Protein AF-A0A7S1INP8-F1 (afdb_monomer)

Structure (mmCIF, N/CA/C/O backbone):
data_AF-A0A7S1INP8-F1
#
_entry.id   AF-A0A7S1INP8-F1
#
loop_
_atom_site.group_PDB
_atom_site.id
_atom_site.type_symbol
_atom_site.label_atom_id
_atom_site.label_alt_id
_atom_site.label_comp_id
_atom_site.label_asym_id
_atom_site.label_entity_id
_atom_site.label_seq_id
_atom_site.pdbx_PDB_ins_code
_atom_site.Cartn_x
_atom_site.Cartn_y
_atom_site.Cartn_z
_atom_site.occupancy
_atom_site.B_iso_or_equiv
_atom_site.auth_seq_id
_atom_site.auth_comp_id
_atom_site.auth_asym_id
_atom_site.auth_atom_id
_atom_site.pdbx_PDB_model_num
ATOM 1 N N . PHE A 1 1 ? 24.238 49.458 -1.541 1.00 51.22 1 PHE A N 1
ATOM 2 C CA . PHE A 1 1 ? 25.680 49.773 -1.387 1.00 51.22 1 PHE A CA 1
ATOM 3 C C . PHE A 1 1 ? 26.086 51.152 -1.935 1.00 51.22 1 PHE A C 1
ATOM 5 O O . PHE A 1 1 ? 26.601 51.960 -1.171 1.00 51.22 1 PHE A O 1
ATOM 12 N N . ARG A 1 2 ? 25.833 51.482 -3.216 1.00 52.84 2 ARG A N 1
ATOM 13 C CA . ARG A 1 2 ? 26.265 52.769 -3.820 1.00 52.84 2 ARG A CA 1
ATOM 14 C C . ARG A 1 2 ? 25.566 54.024 -3.263 1.00 52.84 2 ARG A C 1
ATOM 16 O O . ARG A 1 2 ? 26.208 55.064 -3.176 1.00 52.84 2 ARG A O 1
ATOM 23 N N . ALA A 1 3 ? 24.301 53.930 -2.847 1.00 62.16 3 ALA A N 1
ATOM 24 C CA . ALA A 1 3 ? 23.566 55.049 -2.237 1.00 62.16 3 ALA A CA 1
ATOM 25 C C . ALA A 1 3 ? 24.062 55.388 -0.813 1.00 62.16 3 ALA A C 1
ATOM 27 O O . ALA A 1 3 ? 24.289 56.549 -0.488 1.00 62.16 3 ALA A O 1
ATOM 28 N N . TRP A 1 4 ? 24.342 54.361 -0.003 1.00 57.69 4 TRP A N 1
ATOM 29 C CA . TRP A 1 4 ? 24.875 54.494 1.361 1.00 57.69 4 TRP A CA 1
ATOM 30 C C . TRP A 1 4 ? 26.253 55.171 1.394 1.00 57.69 4 TRP A C 1
ATOM 32 O O . TRP A 1 4 ? 26.517 56.047 2.213 1.00 57.69 4 TRP A O 1
ATOM 42 N N . HIS A 1 5 ? 27.119 54.829 0.435 1.00 60.47 5 HIS A N 1
ATOM 43 C CA . HIS A 1 5 ? 28.450 55.425 0.324 1.00 60.47 5 HIS A CA 1
ATOM 44 C C . HIS A 1 5 ? 28.424 56.937 0.036 1.00 60.47 5 HIS A C 1
ATOM 46 O O . HIS A 1 5 ? 29.320 57.645 0.496 1.00 60.47 5 HIS A O 1
ATOM 52 N N . ARG A 1 6 ? 27.408 57.435 -0.689 1.00 63.69 6 ARG A N 1
ATOM 53 C CA . ARG A 1 6 ? 27.244 58.871 -0.984 1.00 63.69 6 ARG A CA 1
ATOM 54 C C . ARG A 1 6 ? 26.737 59.647 0.237 1.00 63.69 6 ARG A C 1
ATOM 56 O O . ARG A 1 6 ? 27.288 60.695 0.549 1.00 63.69 6 ARG A O 1
ATOM 63 N N . LEU A 1 7 ? 25.786 59.086 0.986 1.00 57.59 7 LEU A N 1
ATOM 64 C CA . LEU A 1 7 ? 25.274 59.666 2.237 1.00 57.59 7 LEU A CA 1
ATOM 65 C C . LEU A 1 7 ? 26.356 59.778 3.325 1.00 57.59 7 LEU A C 1
ATOM 67 O O . LEU A 1 7 ? 26.516 60.832 3.937 1.00 57.59 7 LEU A O 1
ATOM 71 N N . CYS A 1 8 ? 27.174 58.739 3.521 1.00 55.00 8 CYS A N 1
ATOM 72 C CA . CYS A 1 8 ? 28.248 58.778 4.520 1.00 55.00 8 CYS A CA 1
ATOM 73 C C . CYS A 1 8 ? 29.412 59.720 4.153 1.00 55.00 8 CYS A C 1
ATOM 75 O O . CYS A 1 8 ? 30.193 60.087 5.036 1.00 55.00 8 CYS A O 1
ATOM 77 N N . ALA A 1 9 ? 29.572 60.075 2.872 1.00 58.88 9 ALA A N 1
ATOM 78 C CA . ALA A 1 9 ? 30.578 61.033 2.412 1.00 58.88 9 ALA A CA 1
ATOM 79 C C . ALA A 1 9 ? 30.169 62.486 2.704 1.00 58.88 9 ALA A C 1
ATOM 81 O O . ALA A 1 9 ? 31.023 63.269 3.107 1.00 58.88 9 ALA A O 1
ATOM 82 N N . CYS A 1 10 ? 28.876 62.818 2.612 1.00 58.84 10 CYS A N 1
ATOM 83 C CA . CYS A 1 10 ? 28.357 64.146 2.962 1.00 58.84 10 CYS A CA 1
ATOM 84 C C . CYS A 1 10 ? 28.423 64.472 4.466 1.00 58.84 10 CYS A C 1
ATOM 86 O O . CYS A 1 10 ? 28.421 65.642 4.824 1.00 58.84 10 CYS A O 1
ATOM 88 N N . MET A 1 11 ? 28.500 63.468 5.349 1.00 58.12 11 MET A N 1
ATOM 89 C CA . MET A 1 11 ? 28.454 63.654 6.812 1.00 58.12 11 MET A CA 1
ATOM 90 C C . MET A 1 11 ? 29.823 63.544 7.518 1.00 58.12 11 MET A C 1
ATOM 92 O O . MET A 1 11 ? 29.874 63.474 8.742 1.00 58.12 11 MET A O 1
ATOM 96 N N . GLY A 1 12 ? 30.944 63.480 6.782 1.00 56.25 12 GLY A N 1
ATOM 97 C CA . GLY A 1 12 ? 32.301 63.542 7.364 1.00 56.25 12 GLY A CA 1
ATOM 98 C C . GLY A 1 12 ? 32.699 62.392 8.312 1.00 56.25 12 GLY A C 1
ATOM 99 O O . GLY A 1 12 ? 33.650 62.515 9.079 1.00 56.25 12 GLY A O 1
ATOM 100 N N . LEU A 1 13 ? 31.985 61.261 8.294 1.00 57.69 13 LEU A N 1
ATOM 101 C CA . LEU A 1 13 ? 32.187 60.157 9.243 1.00 57.69 13 LEU A CA 1
ATOM 102 C C . LEU A 1 13 ? 33.400 59.279 8.889 1.00 57.69 13 LEU A C 1
ATOM 104 O O . LEU A 1 13 ? 33.506 58.771 7.766 1.00 57.69 13 LEU A O 1
ATOM 108 N N . SER A 1 14 ? 34.270 59.037 9.880 1.00 68.56 14 SER A N 1
ATOM 109 C CA . SER A 1 14 ? 35.464 58.188 9.759 1.00 68.56 14 SER A CA 1
ATOM 110 C C . SER A 1 14 ? 35.125 56.723 9.435 1.00 68.56 14 SER A C 1
ATOM 112 O O . SER A 1 14 ? 34.050 56.212 9.760 1.00 68.56 14 SER A O 1
ATOM 114 N N . ARG A 1 15 ? 36.062 56.017 8.785 1.00 60.69 15 ARG A N 1
ATOM 115 C CA . ARG A 1 15 ? 35.870 54.653 8.248 1.00 60.69 15 ARG A CA 1
ATOM 116 C C . ARG A 1 15 ? 35.415 53.629 9.306 1.00 60.69 15 ARG A C 1
ATOM 118 O O . ARG A 1 15 ? 34.610 52.766 8.977 1.00 60.69 15 ARG A O 1
ATOM 125 N N . GLN A 1 16 ? 35.841 53.764 10.566 1.00 57.97 16 GLN A N 1
ATOM 126 C CA . GLN A 1 16 ? 35.377 52.916 11.679 1.00 57.97 16 GLN A CA 1
ATOM 127 C C . GLN A 1 16 ? 33.901 53.147 12.041 1.00 57.97 16 GLN A C 1
ATOM 129 O O . GLN A 1 16 ? 33.162 52.182 12.227 1.00 57.97 16 GLN A O 1
ATOM 134 N N . LYS A 1 17 ? 33.434 54.403 12.065 1.00 58.34 17 LYS A N 1
ATOM 135 C CA . LYS A 1 17 ? 32.027 54.730 12.363 1.00 58.34 17 LYS A CA 1
ATOM 136 C C . LYS A 1 17 ? 31.074 54.222 11.272 1.00 58.34 17 LYS A C 1
ATOM 138 O O . LYS A 1 17 ? 29.934 53.875 11.565 1.00 58.34 17 LYS A O 1
ATOM 143 N N . ARG A 1 18 ? 31.554 54.098 10.026 1.00 60.72 18 ARG A N 1
ATOM 144 C CA . ARG A 1 18 ? 30.791 53.522 8.900 1.00 60.72 18 ARG A CA 1
ATOM 145 C C . ARG A 1 18 ? 30.557 52.016 9.040 1.00 60.72 18 ARG A C 1
ATOM 147 O O . ARG A 1 18 ? 29.477 51.553 8.696 1.00 60.72 18 ARG A O 1
ATOM 154 N N . ILE A 1 19 ? 31.544 51.271 9.541 1.00 67.38 19 ILE A N 1
ATOM 155 C CA . ILE A 1 19 ? 31.435 49.816 9.747 1.00 67.38 19 ILE A CA 1
ATOM 156 C C . ILE A 1 19 ? 30.517 49.520 10.938 1.00 67.38 19 ILE A C 1
ATOM 158 O O . ILE A 1 19 ? 29.619 48.692 10.815 1.00 67.38 19 ILE A O 1
ATOM 162 N N . PHE A 1 20 ? 30.666 50.261 12.042 1.00 68.50 20 PHE A N 1
ATOM 163 C CA . PHE A 1 20 ? 29.772 50.146 13.199 1.00 68.50 20 PHE A CA 1
ATOM 164 C C . PHE A 1 20 ? 28.317 50.494 12.861 1.00 68.50 20 PHE A C 1
ATOM 166 O O . PHE A 1 20 ? 27.412 49.776 13.275 1.00 68.50 20 PHE A O 1
ATOM 173 N N . GLY A 1 21 ? 28.081 51.542 12.064 1.00 70.56 21 GLY A N 1
ATOM 174 C CA . GLY A 1 21 ? 26.732 51.901 11.618 1.00 70.56 21 GLY A CA 1
ATOM 175 C C . GLY A 1 21 ? 26.094 50.841 10.715 1.00 70.56 21 GLY A C 1
ATOM 176 O O . GLY A 1 21 ? 24.910 50.550 10.857 1.00 70.56 21 GLY A O 1
ATOM 177 N N . LEU A 1 22 ? 26.878 50.218 9.825 1.00 73.25 22 LEU A N 1
ATOM 178 C CA . LEU A 1 22 ? 26.387 49.126 8.980 1.00 73.25 22 LEU A CA 1
ATOM 179 C C . LEU A 1 22 ? 26.048 47.886 9.820 1.00 73.25 22 LEU A C 1
ATOM 181 O O . LEU A 1 22 ? 25.000 47.282 9.624 1.00 73.25 22 LEU A O 1
ATOM 185 N N . PHE A 1 23 ? 26.909 47.536 10.778 1.00 77.62 23 PHE A N 1
ATOM 186 C CA . PHE A 1 23 ? 26.684 46.409 11.682 1.00 77.62 23 PHE A CA 1
ATOM 187 C C . PHE A 1 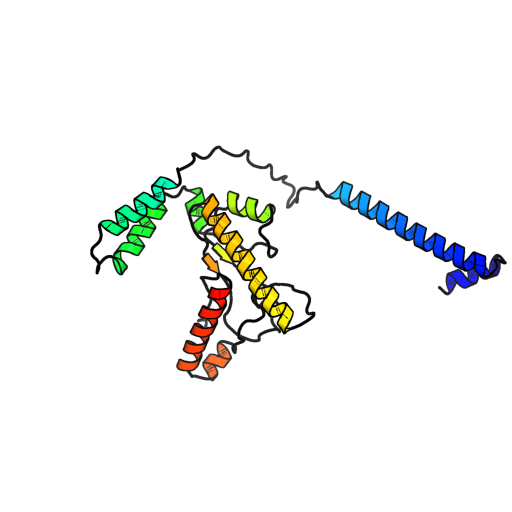23 ? 25.440 46.623 12.555 1.00 77.62 23 PHE A C 1
ATOM 189 O O . PHE A 1 23 ? 24.578 45.752 12.613 1.00 77.62 23 PHE A O 1
ATOM 196 N N . ALA A 1 24 ? 25.282 47.812 13.145 1.00 78.38 24 ALA A N 1
ATOM 197 C CA . ALA A 1 24 ? 24.093 48.166 13.920 1.00 78.38 24 ALA A CA 1
ATOM 198 C C . ALA A 1 24 ? 22.805 48.122 13.075 1.00 78.38 24 ALA A C 1
ATOM 200 O O . ALA A 1 24 ? 21.770 47.674 13.561 1.00 78.38 24 ALA A O 1
ATOM 201 N N . PHE A 1 25 ? 22.872 48.519 11.799 1.00 80.19 25 PHE A N 1
ATOM 202 C CA . PHE A 1 25 ? 21.740 48.435 10.873 1.00 80.19 25 PHE A CA 1
ATOM 203 C C . PHE A 1 25 ? 21.330 46.984 10.570 1.00 80.19 25 PHE A C 1
ATOM 205 O O . PHE A 1 25 ? 20.140 46.672 10.572 1.00 80.19 25 PHE A O 1
ATOM 212 N N . PHE A 1 26 ? 22.291 46.076 10.368 1.00 82.62 26 PHE A N 1
ATOM 213 C CA . PHE A 1 26 ? 21.992 44.653 10.165 1.00 82.62 26 PHE A CA 1
ATOM 214 C C . PHE A 1 26 ? 21.467 43.970 11.433 1.00 82.62 26 PHE A C 1
ATOM 216 O O . PHE A 1 26 ? 20.531 43.179 11.340 1.00 82.62 26 PHE A O 1
ATOM 223 N N . VAL A 1 27 ? 21.996 44.312 12.614 1.00 86.00 27 VAL A N 1
ATOM 224 C CA . VAL A 1 27 ? 21.458 43.818 13.895 1.00 86.00 27 VAL A CA 1
ATOM 225 C C . VAL A 1 27 ? 20.027 44.317 14.110 1.00 86.00 27 VAL A C 1
ATOM 227 O O . VAL A 1 27 ? 19.168 43.542 14.517 1.00 86.00 27 VAL A O 1
ATOM 230 N N . PHE A 1 28 ? 19.736 45.577 13.775 1.00 87.19 28 PHE A N 1
ATOM 231 C CA . PHE A 1 28 ? 18.379 46.119 13.850 1.00 87.19 28 PHE A CA 1
ATOM 232 C C . PHE A 1 28 ? 17.413 45.392 12.903 1.00 87.19 28 PHE A C 1
ATOM 234 O O . PHE A 1 28 ? 16.344 44.973 13.338 1.00 87.19 28 PHE A O 1
ATOM 241 N N . LEU A 1 29 ? 17.796 45.169 11.640 1.00 86.88 29 LEU A N 1
ATOM 242 C CA . LEU A 1 29 ? 16.971 44.412 10.689 1.00 86.88 29 LEU A CA 1
ATOM 243 C C . LEU A 1 29 ? 16.716 42.970 11.147 1.00 86.88 29 LEU A C 1
ATOM 245 O O . LEU A 1 29 ? 15.603 42.476 10.987 1.00 86.88 29 LEU A O 1
ATOM 249 N N . TYR A 1 30 ? 17.719 42.318 11.739 1.00 88.00 30 TYR A N 1
ATOM 250 C CA . TYR A 1 30 ? 17.580 40.973 12.295 1.00 88.00 30 TYR A CA 1
ATOM 251 C C . TYR A 1 30 ? 16.636 40.941 13.506 1.00 88.00 30 TYR A C 1
ATOM 253 O O . TYR A 1 30 ? 15.776 40.074 13.603 1.00 88.00 30 TYR A O 1
ATOM 261 N N . LEU A 1 31 ? 16.736 41.910 14.419 1.00 89.06 31 LEU A N 1
ATOM 262 C CA . LEU A 1 31 ? 15.820 41.988 15.561 1.00 89.06 31 LEU A CA 1
ATOM 263 C C . LEU A 1 31 ? 14.381 42.271 15.114 1.00 89.06 31 LEU A C 1
ATOM 265 O O . LEU A 1 31 ? 13.453 41.653 15.630 1.00 89.06 31 LEU A O 1
ATOM 269 N N . VAL A 1 32 ? 14.189 43.144 14.120 1.00 89.56 32 VAL A N 1
ATOM 270 C CA . VAL A 1 32 ? 12.864 43.408 13.540 1.00 89.56 32 VAL A CA 1
ATOM 271 C C . VAL A 1 32 ? 12.298 42.154 12.873 1.00 89.56 32 VAL A C 1
ATOM 273 O O . VAL A 1 32 ? 11.122 41.862 13.073 1.00 89.56 32 VAL A O 1
ATOM 276 N N . SER A 1 33 ? 13.102 41.378 12.136 1.00 85.81 33 SER A N 1
ATOM 277 C CA . SER A 1 33 ? 12.614 40.149 11.499 1.00 85.81 33 SER A CA 1
ATOM 278 C C . SER A 1 33 ? 12.260 39.063 12.515 1.00 85.81 33 SER A C 1
ATOM 280 O O . SER A 1 33 ? 11.234 38.411 12.345 1.00 85.81 33 SER A O 1
ATOM 282 N N . VAL A 1 34 ? 13.036 38.902 13.592 1.00 85.81 34 VAL A N 1
ATOM 283 C CA . VAL A 1 34 ? 12.736 37.939 14.666 1.00 85.81 34 VAL A CA 1
ATOM 284 C C . VAL A 1 34 ? 11.457 38.326 15.410 1.00 85.81 34 VAL A C 1
ATOM 286 O O . VAL A 1 34 ? 10.593 37.475 15.607 1.00 85.81 34 VAL A O 1
ATOM 289 N N . VAL A 1 35 ? 11.282 39.605 15.759 1.00 85.38 35 VAL A N 1
ATOM 290 C CA . VAL A 1 35 ? 10.054 40.092 16.416 1.00 85.38 35 VAL A CA 1
ATOM 291 C C . VAL A 1 35 ? 8.843 39.953 15.493 1.00 85.38 35 VAL A C 1
ATOM 293 O O . VAL A 1 35 ? 7.776 39.538 15.942 1.00 85.38 35 VAL A O 1
ATOM 296 N N . TRP A 1 36 ? 9.002 40.241 14.199 1.00 83.94 36 TRP A N 1
ATOM 297 C CA . TRP A 1 36 ? 7.932 40.076 13.216 1.00 83.94 36 TRP A CA 1
ATOM 298 C C . TRP A 1 36 ? 7.556 38.603 13.024 1.00 83.94 36 TRP A C 1
ATOM 300 O O . TRP A 1 36 ? 6.373 38.281 13.002 1.00 83.94 36 TRP A O 1
ATOM 310 N N . LEU A 1 37 ? 8.538 37.698 12.972 1.00 76.38 37 LEU A N 1
ATOM 311 C CA . LEU A 1 37 ? 8.303 36.255 12.888 1.00 76.38 37 LEU A CA 1
ATOM 312 C C . LEU A 1 37 ? 7.597 35.735 14.147 1.00 76.38 37 LEU A C 1
ATOM 314 O O . LEU A 1 37 ? 6.656 34.955 14.050 1.00 76.38 37 LEU A O 1
ATOM 318 N N . GLN A 1 38 ? 8.003 36.206 15.325 1.00 73.75 38 GLN A N 1
ATOM 319 C CA . GLN A 1 38 ? 7.412 35.795 16.596 1.00 73.75 38 GLN A CA 1
ATOM 320 C C . GLN A 1 38 ? 5.975 36.317 16.762 1.00 73.75 38 GLN A C 1
ATOM 322 O O . GLN A 1 38 ? 5.119 35.585 17.253 1.00 73.75 38 GLN A O 1
ATOM 327 N N . TRP A 1 39 ? 5.682 37.530 16.279 1.00 80.88 39 TRP A N 1
ATOM 328 C CA . TRP A 1 39 ? 4.318 38.066 16.189 1.00 80.88 39 TRP A CA 1
ATOM 329 C C . TRP A 1 39 ? 3.470 37.344 15.128 1.00 80.88 39 TRP A C 1
ATOM 331 O O . TRP A 1 39 ? 2.299 37.052 15.361 1.00 80.88 39 TRP A O 1
ATOM 341 N N . PHE A 1 40 ? 4.047 37.000 13.974 1.00 75.00 40 PHE A N 1
ATOM 342 C CA . PHE A 1 40 ? 3.354 36.257 12.917 1.00 75.00 40 PHE A CA 1
ATOM 343 C C . PHE A 1 40 ? 2.969 34.845 13.375 1.00 75.00 40 PHE A C 1
ATOM 345 O O . PHE A 1 40 ? 1.845 34.402 13.141 1.00 75.00 40 PHE A O 1
ATOM 352 N N . VAL A 1 41 ? 3.874 34.159 14.076 1.00 68.19 41 VAL A N 1
ATOM 353 C CA . VAL A 1 41 ? 3.614 32.843 14.673 1.00 68.19 41 VAL A CA 1
ATOM 354 C C . VAL A 1 41 ? 2.573 32.947 15.792 1.00 68.19 41 VAL A C 1
ATOM 356 O O . VAL A 1 41 ? 1.685 32.103 15.856 1.00 68.19 41 VAL A O 1
ATOM 359 N N . SER A 1 42 ? 2.604 33.988 16.635 1.00 69.50 42 SER A N 1
ATOM 360 C CA . SER A 1 42 ? 1.620 34.124 17.722 1.00 69.50 42 SER A CA 1
ATOM 361 C C . SER A 1 42 ? 0.212 34.501 17.250 1.00 69.50 42 SER A C 1
ATOM 363 O O . SER A 1 42 ? -0.751 34.208 17.950 1.00 69.50 42 SER A O 1
ATOM 365 N N . THR A 1 43 ? 0.074 35.130 16.080 1.00 65.88 43 THR A N 1
ATOM 366 C CA . THR A 1 43 ? -1.225 35.577 15.545 1.00 65.88 43 THR A CA 1
ATOM 367 C C . THR A 1 43 ? -1.881 34.587 14.581 1.00 65.88 43 THR A C 1
ATOM 369 O O . THR A 1 43 ? -3.094 34.652 14.408 1.00 65.88 43 THR A O 1
ATOM 372 N N . ASN A 1 44 ? -1.131 33.651 13.982 1.00 54.88 44 ASN A N 1
ATOM 373 C CA . ASN A 1 44 ? -1.660 32.746 12.947 1.00 54.88 44 ASN A CA 1
ATOM 374 C C . ASN A 1 44 ? -1.838 31.280 13.377 1.00 54.88 44 ASN A C 1
ATOM 376 O O . ASN A 1 44 ? -2.273 30.469 12.561 1.00 54.88 44 ASN A O 1
ATOM 380 N N . ILE A 1 45 ? -1.560 30.921 14.636 1.00 47.34 45 ILE A N 1
ATOM 381 C CA . ILE A 1 45 ? -1.741 29.538 15.125 1.00 47.34 45 ILE A CA 1
ATOM 382 C C . ILE A 1 45 ? -3.220 29.168 15.386 1.00 47.34 45 ILE A C 1
ATOM 384 O O . ILE A 1 45 ? -3.533 27.989 15.509 1.00 47.34 45 ILE A O 1
ATOM 388 N N . GLU A 1 46 ? -4.162 30.117 15.350 1.00 42.59 46 GLU A N 1
ATOM 389 C CA . GLU A 1 46 ? -5.591 29.834 15.596 1.00 42.59 46 GLU A CA 1
ATOM 390 C C . GLU A 1 46 ? -6.543 30.363 14.509 1.00 42.59 46 GLU A C 1
ATOM 392 O O . GLU A 1 46 ? -7.647 30.816 14.807 1.00 42.59 46 GLU A O 1
ATOM 397 N N . SER A 1 47 ? -6.166 30.306 13.227 1.00 42.25 47 SER A N 1
ATOM 398 C CA . SER A 1 47 ? -7.153 30.542 12.159 1.00 42.25 47 SER A CA 1
ATOM 399 C C . SER A 1 47 ? -7.713 29.212 11.632 1.00 42.25 47 SER A C 1
ATOM 401 O O . SER A 1 47 ? -6.972 28.424 11.041 1.00 42.25 47 SER A O 1
ATOM 403 N N . PRO A 1 48 ? -9.011 28.906 11.838 1.00 40.16 48 PRO A N 1
ATOM 404 C CA . PRO A 1 48 ? -9.629 27.763 11.185 1.00 40.16 48 PRO A CA 1
ATOM 405 C C . PRO A 1 48 ? -9.643 27.995 9.670 1.00 40.16 48 PRO A C 1
ATOM 407 O O . PRO A 1 48 ? -9.943 29.088 9.193 1.00 40.16 48 PRO A O 1
ATOM 410 N N . PHE A 1 49 ? -9.326 26.954 8.907 1.00 38.56 49 PHE A N 1
ATOM 411 C CA . PHE A 1 49 ? -9.410 26.954 7.450 1.00 38.56 49 PHE A CA 1
ATOM 412 C C . PHE A 1 49 ? -10.875 27.156 7.017 1.00 38.56 49 PHE A C 1
ATOM 414 O O . PHE A 1 49 ? -11.703 26.254 7.147 1.00 38.56 49 PHE A O 1
ATOM 421 N N . ILE A 1 50 ? -11.210 28.362 6.545 1.00 37.12 50 ILE A N 1
ATOM 422 C CA . ILE A 1 50 ? -12.544 28.720 6.045 1.00 37.12 50 ILE A CA 1
ATOM 423 C C . ILE A 1 50 ? -12.577 28.524 4.524 1.00 37.12 50 ILE A C 1
ATOM 425 O O . ILE A 1 50 ? -11.997 29.309 3.778 1.00 37.12 50 ILE A O 1
ATOM 429 N N . LEU A 1 51 ? -13.326 27.525 4.053 1.00 34.75 51 LEU A N 1
ATOM 430 C CA . LEU A 1 51 ? -13.821 27.463 2.673 1.00 34.75 51 LEU A CA 1
ATOM 431 C C . LEU A 1 51 ? -15.315 27.823 2.676 1.00 34.75 51 LEU A C 1
ATOM 433 O O . LEU A 1 51 ? -16.099 27.239 3.421 1.00 34.75 51 LEU A O 1
ATOM 437 N N . ASN A 1 52 ? -15.718 28.787 1.843 1.00 36.06 52 ASN A N 1
ATOM 438 C CA . ASN A 1 52 ? -17.117 29.190 1.622 1.00 36.06 52 ASN A CA 1
ATOM 439 C C . ASN A 1 52 ? -17.925 29.579 2.880 1.00 36.06 52 ASN A C 1
ATOM 441 O O . ASN A 1 52 ? -19.089 29.204 3.023 1.00 36.06 52 ASN A O 1
ATOM 445 N N . GLY A 1 53 ? -17.336 30.366 3.786 1.00 39.09 53 GLY A N 1
ATOM 446 C CA . GLY A 1 53 ? -18.092 31.131 4.791 1.00 39.09 53 GLY A CA 1
ATOM 447 C C . GLY A 1 53 ? -18.852 30.317 5.848 1.00 39.09 53 GLY A C 1
ATOM 448 O O . GLY A 1 53 ? -19.663 30.888 6.574 1.00 39.09 53 GLY A O 1
ATOM 449 N N . LYS A 1 54 ? -18.601 29.009 5.970 1.00 34.00 54 LYS A N 1
ATOM 450 C CA . LYS A 1 54 ? -19.134 28.177 7.056 1.00 34.00 54 LYS A CA 1
ATOM 451 C C . LYS A 1 54 ? -17.993 27.721 7.956 1.00 34.00 54 LYS A C 1
ATOM 453 O O . LYS A 1 54 ? -17.115 26.983 7.521 1.00 34.00 54 LYS A O 1
ATOM 458 N N . ALA A 1 55 ? -18.023 28.148 9.217 1.00 32.41 55 ALA A N 1
ATOM 459 C CA . ALA A 1 55 ? -17.197 27.548 10.254 1.00 32.41 55 ALA A CA 1
ATOM 460 C C . ALA A 1 55 ? -17.639 26.089 10.428 1.00 32.41 55 ALA A C 1
ATOM 462 O O . ALA A 1 55 ? -18.806 25.825 10.725 1.00 32.41 55 ALA A O 1
ATOM 463 N N . PHE A 1 56 ? -16.732 25.140 10.204 1.00 34.28 56 PHE A N 1
ATOM 464 C CA . PHE A 1 56 ? -16.996 23.737 10.495 1.00 34.28 56 PHE A CA 1
ATOM 465 C C . PHE A 1 56 ? -16.917 23.566 12.016 1.00 34.28 56 PHE A C 1
ATOM 467 O O . PHE A 1 56 ? -15.830 23.459 12.581 1.00 34.28 56 PHE A O 1
ATOM 474 N N . SER A 1 57 ? -18.058 23.621 12.705 1.00 37.44 57 SER A N 1
ATOM 475 C CA . SER A 1 57 ? -18.120 23.240 14.114 1.00 37.44 57 SER A CA 1
ATOM 476 C C . SER A 1 57 ? -17.785 21.754 14.222 1.00 37.44 57 SER A C 1
ATOM 478 O O . SER A 1 57 ? -18.373 20.926 13.524 1.00 37.44 57 SER A O 1
ATOM 480 N N . GLN A 1 58 ? -16.820 21.409 15.076 1.00 32.50 58 GLN A N 1
ATOM 481 C CA . GLN A 1 58 ? -16.519 20.009 15.355 1.00 32.50 58 GLN A CA 1
ATOM 482 C C . GLN A 1 58 ? -17.780 19.323 15.906 1.00 32.50 58 GLN A C 1
ATOM 484 O O . GLN A 1 58 ? -18.370 19.833 16.866 1.00 32.50 58 GLN A O 1
ATOM 489 N N . PRO A 1 59 ? -18.224 18.191 15.331 1.00 36.44 59 PRO A N 1
ATOM 490 C CA . PRO A 1 59 ? -19.227 17.365 15.980 1.00 36.44 59 PRO A CA 1
ATOM 491 C C . PRO A 1 59 ? -18.653 16.880 17.312 1.00 36.44 59 PRO A C 1
ATOM 493 O O . PRO A 1 59 ? -17.533 16.374 17.361 1.00 36.44 59 PRO A O 1
ATOM 496 N N . GLN A 1 60 ? -19.415 17.054 18.390 1.00 29.45 60 GLN A N 1
ATOM 497 C CA . GLN A 1 60 ? -19.091 16.462 19.685 1.00 29.45 60 GLN A CA 1
ATOM 498 C C . GLN A 1 60 ? -18.902 14.943 19.518 1.00 29.45 60 GLN A C 1
ATOM 500 O O . GLN A 1 60 ? -19.691 14.321 18.800 1.00 29.45 60 GLN A O 1
ATOM 505 N N . PRO A 1 61 ? -17.891 14.338 20.165 1.00 31.20 61 PRO A N 1
ATOM 506 C CA . PRO A 1 61 ? -17.646 12.908 20.062 1.00 31.20 61 PRO A CA 1
ATOM 507 C C . PRO A 1 61 ? -18.839 12.146 20.645 1.00 31.20 61 PRO A C 1
ATOM 509 O O . PRO A 1 61 ? -19.056 12.116 21.856 1.00 31.20 61 PRO A O 1
ATOM 512 N N . THR A 1 62 ? -19.633 11.528 19.775 1.00 35.00 62 THR A N 1
ATOM 513 C CA . THR A 1 62 ? -20.613 10.525 20.183 1.00 35.00 62 THR A CA 1
ATOM 514 C C . THR A 1 62 ? -19.856 9.311 20.696 1.00 35.00 62 THR A C 1
ATOM 516 O O . THR A 1 62 ? -19.061 8.715 19.971 1.00 35.00 62 THR A O 1
ATOM 519 N N . THR A 1 63 ? -20.105 8.947 21.948 1.00 37.97 63 THR A N 1
ATOM 520 C CA . THR A 1 63 ? -19.628 7.720 22.582 1.00 37.97 63 THR A CA 1
ATOM 521 C C . THR A 1 63 ? -20.095 6.500 21.784 1.00 37.97 63 THR A C 1
ATOM 523 O O . THR A 1 63 ? -21.210 6.013 21.957 1.00 37.97 63 THR A O 1
ATOM 526 N N . GLN A 1 64 ? -19.245 5.996 20.887 1.00 40.22 64 GLN A N 1
ATOM 527 C CA . GLN A 1 64 ? -19.465 4.704 20.246 1.00 40.22 64 GLN A CA 1
ATOM 528 C C . GLN A 1 64 ? -19.196 3.575 21.256 1.00 40.22 64 GLN A C 1
ATOM 530 O O . GLN A 1 64 ? -18.242 3.657 22.038 1.00 40.22 64 GLN A O 1
ATOM 535 N N . PRO A 1 65 ? -20.022 2.515 21.276 1.00 39.50 65 PRO A N 1
ATOM 536 C CA . PRO A 1 65 ? -19.797 1.374 22.148 1.00 39.50 65 PRO A CA 1
ATOM 537 C C . PRO A 1 65 ? -18.503 0.663 21.742 1.00 39.50 65 PRO A C 1
ATOM 539 O O . PRO A 1 65 ? -18.321 0.285 20.586 1.00 39.50 65 PRO A O 1
ATOM 542 N N . SER A 1 66 ? -17.609 0.455 22.709 1.00 40.88 66 SER A N 1
ATOM 543 C CA . SER A 1 66 ? -16.387 -0.320 22.521 1.00 40.88 66 SER A CA 1
ATOM 544 C C . SER A 1 66 ? -16.742 -1.778 22.219 1.00 40.88 66 SER A C 1
ATOM 546 O O . SER A 1 66 ? -17.005 -2.598 23.103 1.00 40.88 66 SER A O 1
ATOM 548 N N . VAL A 1 67 ? -16.769 -2.136 20.937 1.00 44.75 67 VAL A N 1
ATOM 549 C CA . VAL A 1 67 ? -16.848 -3.542 20.545 1.00 44.75 67 VAL A CA 1
ATOM 550 C C . VAL A 1 67 ? -15.504 -4.176 20.892 1.00 44.75 67 VAL A C 1
ATOM 552 O O . VAL A 1 67 ? -14.477 -3.923 20.267 1.00 44.75 67 VAL A O 1
ATOM 555 N N . ALA A 1 68 ? -15.506 -4.954 21.972 1.00 42.91 68 ALA A N 1
ATOM 556 C CA . ALA A 1 68 ? -14.320 -5.556 22.554 1.00 42.91 68 ALA A CA 1
ATOM 557 C C . ALA A 1 68 ? -13.541 -6.423 21.538 1.00 42.91 68 ALA A C 1
ATOM 559 O O . ALA A 1 68 ? -13.988 -7.498 21.132 1.00 42.91 68 ALA A O 1
ATOM 560 N N . ILE A 1 69 ? -12.323 -5.962 21.235 1.00 48.47 69 ILE A N 1
ATOM 561 C CA . ILE A 1 69 ? -11.202 -6.582 20.498 1.00 48.47 69 ILE A CA 1
ATOM 562 C C . ILE A 1 69 ? -11.127 -8.132 20.563 1.00 48.47 69 ILE A C 1
ATOM 564 O O . ILE A 1 69 ? -10.855 -8.752 19.531 1.00 48.47 69 ILE A O 1
ATOM 568 N N . PRO A 1 70 ? -11.370 -8.818 21.703 1.00 44.00 70 PRO A N 1
ATOM 569 C CA . PRO A 1 70 ? -11.329 -10.285 21.749 1.00 44.00 70 PRO A CA 1
ATOM 570 C C . PRO A 1 70 ? -12.371 -11.016 20.882 1.00 44.00 70 PRO A C 1
ATOM 572 O O . PRO A 1 70 ? -12.100 -12.140 20.457 1.00 44.00 70 PRO A O 1
ATOM 575 N N . LYS A 1 71 ? -13.529 -10.414 20.570 1.00 48.19 71 LYS A N 1
ATOM 576 C CA . LYS A 1 71 ? -14.621 -11.127 19.873 1.00 48.19 71 LYS A CA 1
ATOM 577 C C . LYS A 1 71 ? -14.338 -11.394 18.391 1.00 48.19 71 LYS A C 1
ATOM 579 O O . LYS A 1 71 ? -14.689 -12.462 17.897 1.00 48.19 71 LYS A O 1
ATOM 584 N N . ILE A 1 72 ? -13.652 -10.477 17.706 1.00 54.28 72 ILE A N 1
ATOM 585 C CA . ILE A 1 72 ? -13.359 -10.592 16.266 1.00 54.28 72 ILE A CA 1
ATOM 586 C C . ILE A 1 72 ? -12.333 -11.707 16.015 1.00 54.28 72 ILE A C 1
ATOM 588 O O . ILE A 1 72 ? -12.570 -12.610 15.215 1.00 54.28 72 ILE A O 1
ATOM 592 N N . LYS A 1 73 ? -11.225 -11.724 16.773 1.00 51.16 73 LYS A N 1
ATOM 593 C CA . LYS A 1 73 ? -10.194 -12.777 16.661 1.00 51.16 73 LYS A CA 1
ATOM 594 C C . LYS A 1 73 ? -10.752 -14.177 16.938 1.00 51.16 73 LYS A C 1
ATOM 596 O O . LYS A 1 73 ? -10.386 -15.129 16.253 1.00 51.16 73 LYS A O 1
ATOM 601 N N . GLN A 1 74 ? -11.647 -14.300 17.919 1.00 57.94 74 GLN A N 1
ATOM 602 C CA . GLN A 1 74 ? -12.282 -15.574 18.267 1.00 57.94 74 GLN A CA 1
ATOM 603 C C . GLN A 1 74 ? -13.288 -16.036 17.203 1.00 57.94 74 GLN A C 1
ATOM 605 O O . GLN A 1 74 ? -13.307 -17.221 16.869 1.00 57.94 74 GLN A O 1
ATOM 610 N N . GLY A 1 75 ? -14.077 -15.119 16.633 1.00 56.72 75 GLY A N 1
ATOM 611 C CA . GLY A 1 75 ? -15.019 -15.420 15.549 1.00 56.72 75 GLY A CA 1
ATOM 612 C C . GLY A 1 75 ? -14.320 -15.916 14.282 1.00 56.72 75 GLY A C 1
ATOM 613 O O . GLY A 1 75 ? -14.716 -16.937 13.717 1.00 56.72 75 GLY A O 1
ATOM 614 N N . VAL A 1 76 ? -13.213 -15.266 13.910 1.00 57.81 76 VAL A N 1
ATOM 615 C CA . VAL A 1 76 ? -12.385 -15.657 12.761 1.00 57.81 76 VAL A CA 1
ATOM 616 C C . VAL A 1 76 ? -11.778 -17.046 12.964 1.00 57.81 76 VAL A C 1
ATOM 618 O O . VAL A 1 76 ? -11.898 -17.896 12.084 1.00 57.81 76 VAL A O 1
ATOM 621 N N . GLN A 1 77 ? -11.190 -17.324 14.132 1.00 57.09 77 GLN A N 1
ATOM 622 C CA . GLN A 1 77 ? -10.583 -18.631 14.398 1.00 57.09 77 GLN A CA 1
ATOM 623 C C . GLN A 1 77 ? -11.627 -19.760 14.397 1.00 57.09 77 GLN A C 1
ATOM 625 O O . GLN A 1 77 ? -11.441 -20.781 13.739 1.00 57.09 77 GLN A O 1
ATOM 630 N N . HIS A 1 78 ? -12.777 -19.542 15.039 1.00 58.41 78 HIS A N 1
ATOM 631 C CA . HIS A 1 78 ? -13.868 -20.518 15.077 1.00 58.41 78 HIS A CA 1
ATOM 632 C C . HIS A 1 78 ? -14.478 -20.791 13.686 1.00 58.41 78 HIS A C 1
ATOM 634 O O . HIS A 1 78 ? -14.855 -21.926 13.385 1.00 58.41 78 HIS A O 1
ATOM 640 N N . ALA A 1 79 ? -14.552 -19.782 12.810 1.00 55.88 79 ALA A N 1
ATOM 641 C CA . ALA A 1 79 ? -14.990 -19.959 11.423 1.00 55.88 79 ALA A CA 1
ATOM 642 C C . ALA A 1 79 ? -13.973 -20.761 10.584 1.00 55.88 79 ALA A C 1
ATOM 644 O O . ALA A 1 79 ? -14.365 -21.614 9.783 1.00 55.88 79 ALA A O 1
ATOM 645 N N . LEU A 1 80 ? -12.672 -20.539 10.800 1.00 55.34 80 LEU A N 1
ATOM 646 C CA . LEU A 1 80 ? -11.580 -21.247 10.116 1.00 55.34 80 LEU A CA 1
ATOM 647 C C . LEU A 1 80 ? -11.450 -22.720 10.543 1.00 55.34 80 LEU A C 1
ATOM 649 O O . LEU A 1 80 ? -11.030 -23.568 9.741 1.00 55.34 80 LEU A O 1
ATOM 653 N N . ASP A 1 81 ? -11.836 -23.037 11.777 1.00 63.72 81 ASP A N 1
ATOM 654 C CA . ASP A 1 81 ? -11.749 -24.385 12.344 1.00 63.72 81 ASP A CA 1
ATOM 655 C C . ASP A 1 81 ? -12.852 -25.328 11.819 1.00 63.72 81 ASP A C 1
ATOM 657 O O . ASP A 1 81 ? -12.625 -26.534 11.720 1.00 63.72 81 ASP A O 1
ATOM 661 N N . LYS A 1 82 ? -14.011 -24.802 11.388 1.00 57.69 82 LYS A N 1
ATOM 662 C CA . LYS A 1 82 ? -15.168 -25.599 10.916 1.00 57.69 82 LYS A CA 1
ATOM 663 C C . LYS A 1 82 ? -15.148 -26.022 9.438 1.00 57.69 82 LYS A C 1
ATOM 665 O O . LYS A 1 82 ? -16.059 -26.721 9.001 1.00 57.69 82 LYS A O 1
ATOM 670 N N . LEU A 1 83 ? -14.155 -25.618 8.646 1.00 53.16 83 LEU A N 1
ATOM 671 C CA . LEU A 1 83 ? -14.117 -25.888 7.196 1.00 53.16 83 LEU A CA 1
ATOM 672 C C . LEU A 1 83 ? -13.179 -27.066 6.835 1.00 53.16 83 LEU A C 1
ATOM 674 O O . LEU A 1 83 ? -12.195 -27.321 7.522 1.00 53.16 83 LEU A O 1
ATOM 678 N N . SER A 1 84 ? -13.452 -27.799 5.747 1.00 53.31 84 SER A N 1
ATOM 679 C CA . SER A 1 84 ? -12.578 -28.870 5.211 1.00 53.31 84 SER A CA 1
ATOM 680 C C . SER A 1 84 ? -11.380 -28.292 4.438 1.00 53.31 84 SER A C 1
ATOM 682 O O . SER A 1 84 ? -11.521 -27.276 3.765 1.00 53.31 84 SER A O 1
ATOM 684 N N . ARG A 1 85 ? -10.199 -28.937 4.479 1.00 55.75 85 ARG A N 1
ATOM 685 C CA . ARG A 1 85 ? -8.931 -28.426 3.894 1.00 55.75 85 ARG A CA 1
ATOM 686 C C . ARG A 1 85 ? -9.014 -28.049 2.405 1.00 55.75 85 ARG A C 1
ATOM 688 O O . ARG A 1 85 ? -8.267 -27.170 1.989 1.00 55.75 85 ARG A O 1
ATOM 695 N N . HIS A 1 86 ? -9.899 -28.678 1.628 1.00 44.47 86 HIS A N 1
ATOM 696 C CA . HIS A 1 86 ? -10.049 -28.403 0.192 1.00 44.47 86 HIS A CA 1
ATOM 697 C C . HIS A 1 86 ? -11.073 -27.287 -0.112 1.00 44.47 86 HIS A C 1
ATOM 699 O O . HIS A 1 86 ? -10.861 -26.507 -1.035 1.00 44.47 86 HIS A O 1
ATOM 705 N N . ASP A 1 87 ? -12.105 -27.126 0.728 1.00 48.72 87 ASP A N 1
ATOM 706 C CA . ASP A 1 87 ? -13.104 -26.039 0.651 1.00 48.72 87 ASP A CA 1
ATOM 707 C C . ASP A 1 87 ? -12.657 -24.745 1.364 1.00 48.72 87 ASP A C 1
ATOM 709 O O . ASP A 1 87 ? -13.202 -23.662 1.127 1.00 48.72 87 ASP A O 1
ATOM 713 N N . LYS A 1 88 ? -11.627 -24.847 2.218 1.00 50.47 88 LYS A N 1
ATOM 714 C CA . LYS A 1 88 ? -11.028 -23.756 3.007 1.00 50.47 88 LYS A CA 1
ATOM 715 C C . LYS A 1 88 ? -10.420 -22.616 2.187 1.00 50.47 88 LYS A C 1
ATOM 717 O O . LYS A 1 88 ? -10.150 -21.580 2.772 1.00 50.47 88 LYS A O 1
ATOM 722 N N . SER A 1 89 ? -10.155 -22.764 0.889 1.00 52.72 89 SER A N 1
ATOM 723 C CA . SER A 1 89 ? -9.514 -21.691 0.105 1.00 52.72 89 SER A CA 1
ATOM 724 C C . SER A 1 89 ? -10.496 -20.907 -0.767 1.00 52.72 89 SER A C 1
ATOM 726 O O . SER A 1 89 ? -10.384 -19.689 -0.860 1.00 52.72 89 SER A O 1
ATOM 728 N N . ARG A 1 90 ? -11.482 -21.578 -1.379 1.00 50.44 90 ARG A N 1
ATOM 729 C CA . ARG A 1 90 ? -12.402 -20.959 -2.353 1.00 50.44 90 ARG A CA 1
ATOM 730 C C . ARG A 1 90 ? -13.690 -20.422 -1.735 1.00 50.44 90 ARG A C 1
ATOM 732 O O . ARG A 1 90 ? -14.171 -19.381 -2.163 1.00 50.44 90 ARG A O 1
ATOM 739 N N . LEU A 1 91 ? -14.228 -21.108 -0.723 1.00 52.44 91 LEU A N 1
ATOM 740 C CA . LEU A 1 91 ? -15.458 -20.702 -0.035 1.00 52.44 91 LEU A CA 1
ATOM 741 C C . LEU A 1 91 ? -15.185 -19.923 1.258 1.00 52.44 91 LEU A C 1
ATOM 743 O O . LEU A 1 91 ? -16.072 -19.237 1.758 1.00 52.44 91 LEU A O 1
ATOM 747 N N . ALA A 1 92 ? -13.975 -20.033 1.816 1.00 66.69 92 ALA A N 1
ATOM 748 C CA . ALA A 1 92 ? -13.651 -19.397 3.088 1.00 66.69 92 ALA A CA 1
ATOM 749 C C . ALA A 1 92 ? -13.397 -17.899 2.964 1.00 66.69 92 ALA A C 1
ATOM 751 O O . ALA A 1 92 ? -13.754 -17.186 3.887 1.00 66.69 92 ALA A O 1
ATOM 752 N N . ILE A 1 93 ? -12.815 -17.410 1.861 1.00 77.38 93 ILE A N 1
ATOM 753 C CA . ILE A 1 93 ? -12.557 -15.969 1.711 1.00 77.38 93 ILE A CA 1
ATOM 754 C C . ILE A 1 93 ? -13.872 -15.182 1.610 1.00 77.38 93 ILE A C 1
ATOM 756 O O . ILE A 1 93 ? -14.027 -14.248 2.393 1.00 77.38 93 ILE A O 1
ATOM 7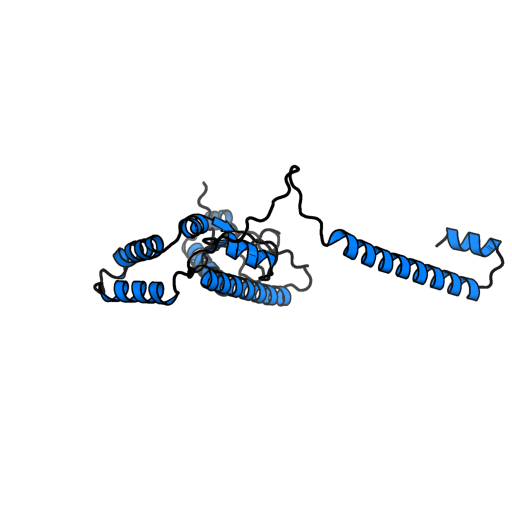60 N N . PRO A 1 94 ? -14.852 -15.564 0.760 1.00 83.94 94 PRO A N 1
ATOM 761 C CA . PRO A 1 94 ? -16.149 -14.886 0.739 1.00 83.94 94 PRO A CA 1
ATOM 762 C C . PRO A 1 94 ? -16.863 -14.947 2.093 1.00 83.94 94 PRO A C 1
ATOM 764 O O . PRO A 1 94 ? -17.273 -13.917 2.613 1.00 83.94 94 PRO A O 1
ATOM 767 N N . LYS A 1 95 ? -16.910 -16.126 2.729 1.00 83.38 95 LYS A N 1
ATOM 768 C CA . LYS A 1 95 ? -17.538 -16.291 4.052 1.00 83.38 95 LYS A CA 1
ATOM 769 C C . LYS A 1 95 ? -16.826 -15.513 5.161 1.00 83.38 95 LYS A C 1
ATOM 771 O O . LYS A 1 95 ? -17.469 -15.035 6.087 1.00 83.38 95 LYS A O 1
ATOM 776 N N . LEU A 1 96 ? -15.501 -15.400 5.093 1.00 84.19 96 LEU A N 1
ATOM 777 C CA . LEU A 1 96 ? -14.709 -14.605 6.027 1.00 84.19 96 LEU A CA 1
ATOM 778 C C . LEU A 1 96 ? -14.964 -13.113 5.817 1.00 84.19 96 LEU A C 1
ATOM 780 O O . LEU A 1 96 ? -15.122 -12.394 6.797 1.00 84.19 96 LEU A O 1
ATOM 784 N N . ALA A 1 97 ? -15.033 -12.657 4.566 1.00 89.12 97 ALA A N 1
ATOM 785 C CA . ALA A 1 97 ? -15.355 -11.273 4.244 1.00 89.12 97 ALA A CA 1
ATOM 786 C C . ALA A 1 97 ? -16.768 -10.902 4.719 1.00 89.12 97 ALA A C 1
ATOM 788 O O . ALA A 1 97 ? -16.923 -9.873 5.368 1.00 89.12 97 ALA A O 1
ATOM 789 N N . GLU A 1 98 ? -17.763 -11.765 4.486 1.00 90.25 98 GLU A N 1
ATOM 790 C CA . GLU A 1 98 ? -19.125 -11.616 5.025 1.00 90.25 98 GLU A CA 1
ATOM 791 C C . GLU A 1 98 ? -19.112 -11.545 6.558 1.00 90.25 98 GLU A C 1
ATOM 793 O O . GLU A 1 98 ? -19.659 -10.617 7.145 1.00 90.25 98 GLU A O 1
ATOM 798 N N . HIS A 1 99 ? -18.403 -12.466 7.219 1.00 88.44 99 HIS A N 1
ATOM 799 C CA . HIS A 1 99 ? -18.299 -12.475 8.678 1.00 88.44 99 HIS A CA 1
ATOM 800 C C . HIS A 1 99 ? -17.651 -11.207 9.248 1.00 88.44 99 HIS A C 1
ATOM 802 O O . HIS A 1 99 ? -18.087 -10.710 10.286 1.00 88.44 99 HIS A O 1
ATOM 808 N N . ILE A 1 100 ? -16.610 -10.687 8.590 1.00 90.88 100 ILE A N 1
ATOM 809 C CA . ILE A 1 100 ? -15.982 -9.415 8.962 1.00 90.88 100 ILE A CA 1
ATOM 810 C C . ILE A 1 100 ? -16.981 -8.277 8.744 1.00 90.88 100 ILE A C 1
ATOM 812 O O . ILE A 1 100 ? -17.202 -7.493 9.662 1.00 90.88 100 ILE A O 1
ATOM 816 N N . TYR A 1 101 ? -17.623 -8.214 7.575 1.00 93.12 101 TYR A N 1
ATOM 817 C CA . TYR A 1 101 ? -18.592 -7.178 7.211 1.00 93.12 101 TYR A CA 1
ATOM 818 C C . TYR A 1 101 ? -19.750 -7.074 8.213 1.00 93.12 101 TYR A C 1
ATOM 820 O O . TYR A 1 101 ? -20.115 -5.972 8.639 1.00 93.12 101 TYR A O 1
ATOM 828 N N . ASP A 1 102 ? -20.286 -8.214 8.648 1.00 93.88 102 ASP A N 1
ATOM 829 C CA . ASP A 1 102 ? -21.376 -8.289 9.623 1.00 93.88 102 ASP A CA 1
ATOM 830 C C . ASP A 1 102 ? -20.994 -7.715 10.994 1.00 93.88 102 ASP A C 1
ATOM 832 O O . ASP A 1 102 ? -21.867 -7.266 11.737 1.00 93.88 102 ASP A O 1
ATOM 836 N N . GLN A 1 103 ? -19.700 -7.677 11.322 1.00 92.06 103 GLN A N 1
ATOM 837 C CA . GLN A 1 103 ? -19.181 -7.115 12.572 1.00 92.06 103 GLN A CA 1
ATOM 838 C C . GLN A 1 103 ? -18.864 -5.619 12.489 1.00 92.06 103 GLN A C 1
ATOM 840 O O . GLN A 1 103 ? -18.646 -4.997 13.530 1.00 92.06 103 GLN A O 1
ATOM 845 N N . LEU A 1 104 ? -18.833 -5.041 11.285 1.00 94.12 104 LEU A N 1
ATOM 846 C CA . LEU A 1 104 ? -18.515 -3.629 11.091 1.00 94.12 104 LEU A CA 1
ATOM 847 C C . LEU A 1 104 ? -19.710 -2.729 11.396 1.00 94.12 104 LEU A C 1
ATOM 849 O O . LEU A 1 104 ? -20.847 -3.029 11.016 1.00 94.12 104 LEU A O 1
ATOM 853 N N . THR A 1 105 ? -19.436 -1.575 12.002 1.00 95.38 105 THR A N 1
ATOM 854 C CA . THR A 1 105 ? -20.419 -0.487 12.080 1.00 95.38 105 THR A CA 1
ATOM 855 C C . THR A 1 105 ? -20.687 0.098 10.691 1.00 95.38 105 THR A C 1
ATOM 857 O O . THR A 1 105 ? -19.942 -0.142 9.737 1.00 95.38 105 THR A O 1
ATOM 860 N N . VAL A 1 106 ? -21.751 0.893 10.552 1.00 96.38 106 VAL A N 1
ATOM 861 C CA . VAL A 1 106 ? -22.058 1.563 9.278 1.00 96.38 106 VAL A CA 1
ATOM 862 C C . VAL A 1 106 ? -20.915 2.494 8.869 1.00 96.38 106 VAL A C 1
ATOM 864 O O . VAL A 1 106 ? -20.516 2.493 7.708 1.00 96.38 106 VAL A O 1
ATOM 867 N N . GLU A 1 107 ? -20.340 3.224 9.821 1.00 94.88 107 GLU A N 1
ATOM 868 C CA . GLU A 1 107 ? -19.219 4.140 9.596 1.00 94.88 107 GLU A CA 1
ATOM 869 C C . GLU A 1 107 ? -17.989 3.387 9.093 1.00 94.88 107 GLU A C 1
ATOM 871 O O . GLU A 1 107 ? -17.393 3.792 8.100 1.00 94.88 107 GLU A O 1
ATOM 876 N N . GLN A 1 108 ? -17.657 2.248 9.710 1.00 95.56 108 GLN A N 1
ATOM 877 C CA . GLN A 1 108 ? -16.567 1.390 9.246 1.00 95.56 108 GLN A CA 1
ATOM 878 C C . GLN A 1 108 ? -16.829 0.874 7.830 1.00 95.56 108 GLN A C 1
ATOM 880 O O . GLN A 1 108 ? -15.944 0.946 6.986 1.00 95.56 108 GLN A O 1
ATOM 885 N N . ARG A 1 109 ? -18.047 0.404 7.530 1.00 96.31 109 ARG A N 1
ATOM 886 C CA . ARG A 1 109 ? -18.409 -0.083 6.185 1.00 96.31 109 ARG A CA 1
ATOM 887 C C . ARG A 1 109 ? -18.253 0.999 5.124 1.00 96.31 109 ARG A C 1
ATOM 889 O O . ARG A 1 109 ? -17.734 0.711 4.052 1.00 96.31 109 ARG A O 1
ATOM 896 N N . VAL A 1 110 ? -18.691 2.223 5.417 1.00 96.94 110 VAL A N 1
ATOM 897 C CA . VAL A 1 110 ? -18.538 3.366 4.507 1.00 96.94 110 VAL A CA 1
ATOM 898 C C . VAL A 1 110 ? -17.065 3.741 4.362 1.00 96.94 110 VAL A C 1
ATOM 900 O O . VAL A 1 110 ? -16.600 3.922 3.240 1.00 96.94 110 VAL A O 1
ATOM 903 N N . GLY A 1 111 ? -16.315 3.791 5.464 1.00 96.75 111 GLY A N 1
ATOM 904 C CA . GLY A 1 111 ? -14.880 4.069 5.455 1.00 96.75 111 GLY A CA 1
ATOM 905 C C . GLY A 1 111 ? -14.093 3.078 4.596 1.00 96.75 111 GLY A C 1
ATOM 906 O O . GLY A 1 111 ? -13.242 3.487 3.807 1.00 96.75 111 GLY A O 1
ATOM 907 N N . GLN A 1 112 ? -14.453 1.789 4.629 1.00 96.56 112 GLN A N 1
ATOM 908 C CA . GLN A 1 112 ? -13.831 0.754 3.792 1.00 96.56 112 GLN A CA 1
ATOM 909 C C . GLN A 1 112 ? -14.000 0.968 2.274 1.00 96.56 112 GLN A C 1
ATOM 911 O O . GLN A 1 112 ? -13.288 0.338 1.496 1.00 96.56 112 GLN A O 1
ATOM 916 N N . LEU A 1 113 ? -14.886 1.869 1.835 1.00 96.69 113 LEU A N 1
ATOM 917 C CA . LEU A 1 113 ? -15.049 2.248 0.424 1.00 96.69 113 LEU A CA 1
ATOM 918 C C . LEU A 1 113 ? -14.126 3.402 -0.005 1.00 96.69 113 LEU A C 1
ATOM 920 O O . LEU A 1 113 ? -14.161 3.814 -1.164 1.00 96.69 113 LEU A O 1
ATOM 924 N N . ILE A 1 114 ? -13.332 3.951 0.917 1.00 96.00 114 ILE A N 1
ATOM 925 C CA . ILE A 1 114 ? -12.545 5.167 0.708 1.00 96.00 114 ILE A CA 1
ATOM 926 C C . ILE A 1 114 ? -11.050 4.832 0.684 1.00 96.00 114 ILE A C 1
ATOM 928 O O . ILE A 1 114 ? -10.509 4.240 1.621 1.00 96.00 114 ILE A O 1
ATOM 932 N N . LEU A 1 115 ? -10.382 5.282 -0.382 1.00 94.31 115 LEU A N 1
ATOM 933 C CA . LEU A 1 115 ? -8.927 5.335 -0.503 1.00 94.31 115 LEU A CA 1
ATOM 934 C C . LEU A 1 115 ? -8.472 6.778 -0.266 1.00 94.31 115 LEU A C 1
ATOM 936 O O . LEU A 1 115 ? -8.950 7.691 -0.941 1.00 94.31 115 LEU A O 1
ATOM 940 N N . ILE A 1 116 ? -7.579 6.995 0.697 1.00 92.19 116 ILE A N 1
ATOM 941 C CA . ILE A 1 116 ? -7.161 8.343 1.103 1.00 92.19 116 ILE A CA 1
ATOM 942 C C . ILE A 1 116 ? -5.724 8.632 0.680 1.00 92.19 116 ILE A C 1
ATOM 944 O O . ILE A 1 116 ? -4.877 7.747 0.694 1.00 92.19 116 ILE A O 1
ATOM 948 N N . ALA A 1 117 ? -5.442 9.890 0.363 1.00 88.81 117 ALA A N 1
ATOM 949 C CA . ALA A 1 117 ? -4.093 10.415 0.202 1.00 88.81 117 ALA A CA 1
ATOM 950 C C . ALA A 1 117 ? -3.863 11.461 1.293 1.00 88.81 117 ALA A C 1
ATOM 952 O O . ALA A 1 117 ? -4.648 12.405 1.407 1.00 88.81 117 ALA A O 1
ATOM 953 N N . LEU A 1 118 ? -2.810 11.306 2.094 1.00 84.06 118 LEU A N 1
ATOM 954 C CA . LEU A 1 118 ? -2.462 12.280 3.127 1.00 84.06 118 LEU A CA 1
ATOM 955 C C . LEU A 1 118 ? -1.181 13.023 2.750 1.00 84.06 118 LEU A C 1
ATOM 957 O O . LEU A 1 118 ? -0.231 12.396 2.281 1.00 84.06 118 LEU A O 1
ATOM 961 N N . PRO A 1 119 ? -1.128 14.349 2.959 1.00 74.88 119 PRO A N 1
ATOM 962 C CA . PRO A 1 119 ? 0.095 15.099 2.750 1.00 74.88 119 PRO A CA 1
ATOM 963 C C . PRO A 1 119 ? 1.123 14.756 3.835 1.00 74.88 119 PRO A C 1
ATOM 965 O O . PRO A 1 119 ? 0.806 14.705 5.026 1.00 74.88 119 PRO A O 1
ATOM 968 N N . GLY A 1 120 ? 2.377 14.591 3.419 1.00 71.75 120 GLY A N 1
ATOM 969 C CA . GLY A 1 120 ? 3.493 14.278 4.308 1.00 71.75 120 GLY A CA 1
ATOM 970 C C . GLY A 1 120 ? 3.801 12.783 4.409 1.00 71.75 120 GLY A C 1
ATOM 971 O O . GLY A 1 120 ? 3.160 11.943 3.793 1.00 71.75 120 GLY A O 1
ATOM 972 N N . HIS A 1 121 ? 4.845 12.472 5.174 1.00 73.44 121 HIS A N 1
ATOM 973 C CA . HIS A 1 121 ? 5.491 11.151 5.220 1.00 73.44 121 HIS A CA 1
ATOM 974 C C . HIS A 1 121 ? 5.656 10.638 6.659 1.00 73.44 121 HIS A C 1
ATOM 976 O O . HIS A 1 121 ? 6.499 9.794 6.953 1.00 73.44 121 HIS A O 1
ATOM 982 N N . THR A 1 122 ? 4.874 11.181 7.592 1.00 81.56 122 THR A N 1
ATOM 983 C CA . THR A 1 122 ? 4.863 10.763 8.996 1.00 81.56 122 THR A CA 1
ATOM 984 C C . THR A 1 122 ? 3.436 10.727 9.519 1.00 81.56 122 THR A C 1
ATOM 986 O O . THR A 1 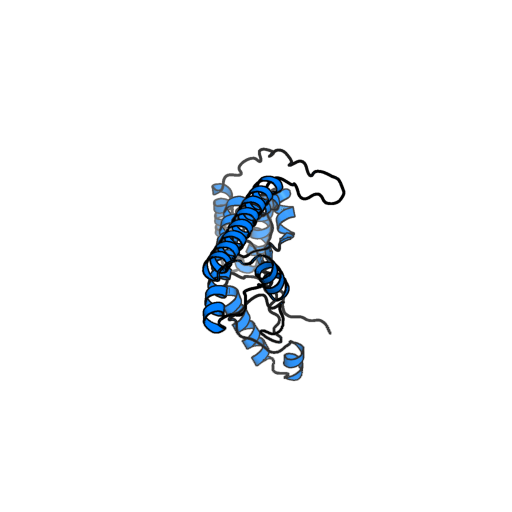122 ? 2.579 11.508 9.099 1.00 81.56 122 THR A O 1
ATOM 989 N N . LEU A 1 123 ? 3.169 9.816 10.454 1.00 86.56 123 LEU A N 1
ATOM 990 C CA . LEU A 1 123 ? 1.886 9.756 11.143 1.00 86.56 123 LEU A CA 1
ATOM 991 C C . LEU A 1 123 ? 1.802 10.893 12.176 1.00 86.56 123 LEU A C 1
ATOM 993 O O . LEU A 1 123 ? 2.089 10.716 13.363 1.00 86.56 123 LEU A O 1
ATOM 997 N N . ASN A 1 124 ? 1.429 12.083 11.711 1.00 89.12 124 ASN A N 1
ATOM 998 C CA . ASN A 1 124 ? 1.225 13.259 12.553 1.00 89.12 124 ASN A CA 1
ATOM 999 C C . ASN A 1 124 ? -0.187 13.286 13.179 1.00 89.12 124 ASN A C 1
ATOM 1001 O O . ASN A 1 124 ? -1.026 12.424 12.914 1.00 89.12 124 ASN A O 1
ATOM 1005 N N . ALA A 1 125 ? -0.453 14.273 14.040 1.00 91.81 125 ALA A N 1
ATOM 1006 C CA . ALA A 1 125 ? -1.738 14.396 14.732 1.00 91.81 125 ALA A CA 1
ATOM 1007 C C . ALA A 1 125 ? -2.925 14.538 13.763 1.00 91.81 125 ALA A C 1
ATOM 1009 O O . ALA A 1 125 ? -3.949 13.890 13.956 1.00 91.81 125 ALA A O 1
ATOM 1010 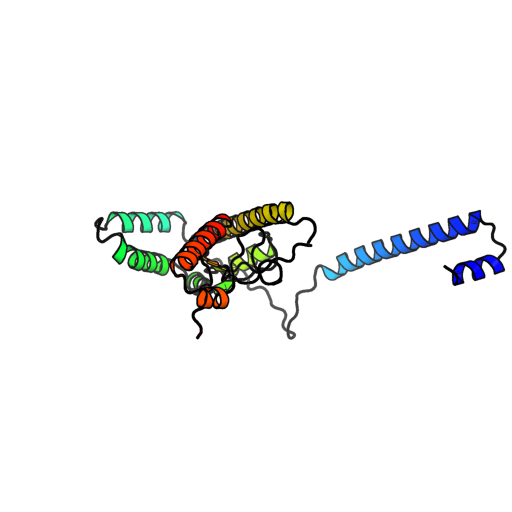N N . THR A 1 126 ? -2.762 15.313 12.688 1.00 89.56 126 THR A N 1
ATOM 1011 C CA . THR A 1 12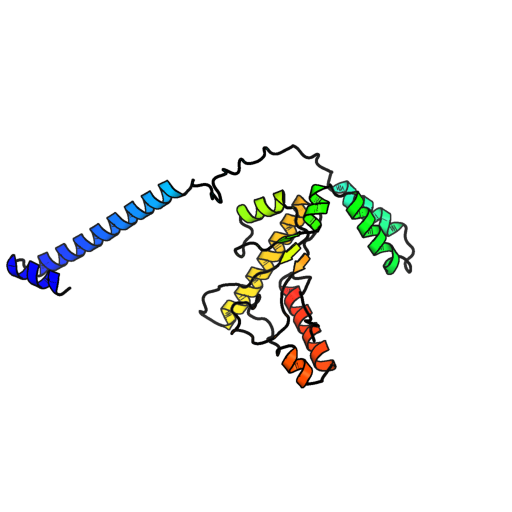6 ? -3.788 15.505 11.654 1.00 89.56 126 THR A CA 1
ATOM 1012 C C . THR A 1 126 ? -4.101 14.204 10.916 1.00 89.56 126 THR A C 1
ATOM 1014 O O . THR A 1 126 ? -5.266 13.882 10.709 1.00 89.56 126 THR A O 1
ATOM 1017 N N . ALA A 1 127 ? -3.078 13.423 10.561 1.00 90.56 127 ALA A N 1
ATOM 1018 C CA . ALA A 1 127 ? -3.242 12.117 9.931 1.00 90.56 127 ALA A CA 1
ATOM 1019 C C . ALA A 1 127 ? -3.986 11.142 10.854 1.00 90.56 127 ALA A C 1
ATOM 1021 O O . ALA A 1 127 ? -4.904 10.460 10.404 1.00 90.56 127 ALA A O 1
ATOM 1022 N N . LYS A 1 128 ? -3.643 11.117 12.149 1.00 93.50 128 LYS A N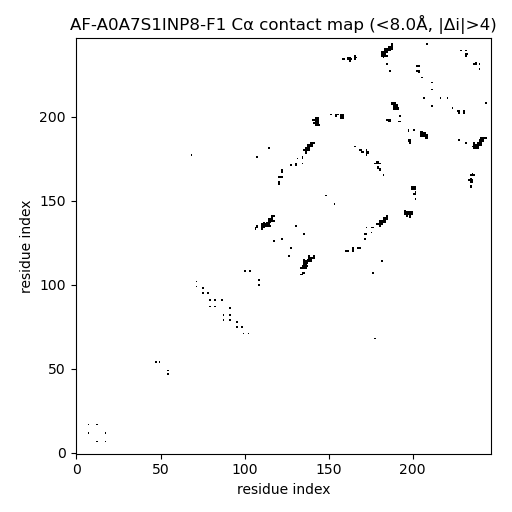 1
ATOM 1023 C CA . LYS A 1 128 ? -4.345 10.296 13.149 1.00 93.50 128 LYS A CA 1
ATOM 1024 C C . LYS A 1 128 ? -5.810 10.690 13.289 1.00 93.50 128 LYS A C 1
ATOM 1026 O O . LYS A 1 128 ? -6.668 9.818 13.248 1.00 93.50 128 LYS A O 1
ATOM 1031 N N . GLU A 1 129 ? -6.098 11.985 13.405 1.00 92.62 129 GLU A N 1
ATOM 1032 C CA . GLU A 1 129 ? -7.477 12.479 13.469 1.00 92.62 129 GLU A CA 1
ATOM 1033 C C . GLU A 1 129 ? -8.263 12.087 12.210 1.00 92.62 129 GLU A C 1
ATOM 1035 O O . GLU A 1 129 ? -9.406 11.640 12.293 1.00 92.62 129 GLU A O 1
ATOM 1040 N N . PHE A 1 130 ? -7.642 12.206 11.035 1.00 92.56 130 PHE A N 1
ATOM 1041 C CA . PHE A 1 130 ? -8.287 11.848 9.779 1.00 92.56 130 PHE A CA 1
ATOM 1042 C C . PHE A 1 130 ? -8.587 10.348 9.684 1.00 92.56 130 PHE A C 1
ATOM 1044 O O . PHE A 1 130 ? -9.674 9.972 9.240 1.00 92.56 130 PHE A O 1
ATOM 1051 N N . LEU A 1 131 ? -7.656 9.498 10.129 1.00 93.75 131 LEU A N 1
ATOM 1052 C CA . LEU A 1 131 ? -7.854 8.051 10.208 1.00 93.75 131 LEU A CA 1
ATOM 1053 C C . LEU A 1 131 ? -8.983 7.685 11.176 1.00 93.75 131 LEU A C 1
ATOM 1055 O O . LEU A 1 131 ? -9.859 6.912 10.799 1.00 93.75 131 LEU A O 1
ATOM 1059 N N . ASP A 1 132 ? -8.989 8.261 12.378 1.00 94.06 132 ASP A N 1
ATOM 1060 C CA . ASP A 1 132 ? -9.989 7.989 13.421 1.00 94.06 132 ASP A CA 1
ATOM 1061 C C . ASP A 1 132 ? -11.408 8.353 12.963 1.00 94.06 132 ASP A C 1
ATOM 1063 O O . ASP A 1 132 ? -12.362 7.611 13.186 1.00 94.06 132 ASP A O 1
ATOM 1067 N N . ARG A 1 133 ? -11.540 9.468 12.237 1.00 93.25 133 ARG A N 1
ATOM 1068 C CA . ARG A 1 133 ? -12.834 9.949 11.739 1.00 93.25 133 ARG A CA 1
ATOM 1069 C C . ARG A 1 133 ? -13.317 9.236 10.481 1.00 93.25 133 ARG A C 1
ATOM 1071 O O . ARG A 1 133 ? -14.522 9.081 10.308 1.00 93.25 133 ARG A O 1
ATOM 1078 N N . THR A 1 134 ? -12.404 8.878 9.579 1.00 94.94 134 THR A N 1
ATOM 1079 C CA . THR A 1 134 ? -12.760 8.366 8.243 1.00 94.94 134 THR A CA 1
ATOM 1080 C C . THR A 1 134 ? -12.788 6.842 8.194 1.00 94.94 134 THR A C 1
ATOM 1082 O O . THR A 1 134 ? -13.541 6.282 7.403 1.00 94.94 134 THR A O 1
ATOM 1085 N N . LEU A 1 135 ? -11.986 6.170 9.029 1.00 96.62 135 LEU A N 1
ATOM 1086 C CA . LEU A 1 135 ? -11.836 4.709 9.069 1.00 96.62 135 LEU A CA 1
ATOM 1087 C C . LEU A 1 135 ? -11.615 4.097 7.667 1.00 96.62 135 LEU A C 1
ATOM 1089 O O . LEU A 1 135 ? -12.340 3.176 7.274 1.00 96.62 135 LEU A O 1
ATOM 1093 N N . PRO A 1 136 ? -10.658 4.634 6.883 1.00 97.12 136 PRO A N 1
ATOM 1094 C CA . PRO A 1 136 ? -10.541 4.328 5.464 1.00 97.12 136 PRO A CA 1
ATOM 1095 C C . PRO A 1 136 ? -10.189 2.858 5.214 1.00 97.12 136 PRO A C 1
ATOM 1097 O O . PRO A 1 136 ? -9.513 2.216 6.017 1.00 97.12 136 PRO A O 1
ATOM 1100 N N . GLY A 1 137 ? -10.607 2.339 4.061 1.00 96.75 137 GLY A N 1
ATOM 1101 C CA . GLY A 1 137 ? -10.212 1.013 3.576 1.00 96.75 137 GLY A CA 1
ATOM 1102 C C . GLY A 1 137 ? -8.796 0.983 3.019 1.00 96.75 137 GLY A C 1
ATOM 1103 O O . GLY A 1 137 ? -8.161 -0.072 2.979 1.00 96.75 137 GLY A O 1
ATOM 1104 N N . GLY A 1 138 ? -8.264 2.138 2.618 1.00 96.06 138 GLY A N 1
ATOM 1105 C CA . GLY A 1 138 ? -6.896 2.201 2.143 1.00 96.06 138 GLY A CA 1
ATOM 1106 C C . GLY A 1 138 ? -6.268 3.586 2.109 1.00 96.06 138 GLY A C 1
ATOM 1107 O O . GLY A 1 138 ? -6.916 4.617 2.270 1.00 96.06 138 GLY A O 1
ATOM 1108 N N . LEU A 1 139 ? -4.972 3.563 1.841 1.00 93.62 139 LEU A N 1
ATOM 1109 C CA . LEU A 1 139 ? -4.058 4.676 1.671 1.00 93.62 139 LEU A CA 1
ATOM 1110 C C . LEU A 1 139 ? -3.428 4.563 0.281 1.00 93.62 139 LEU A C 1
ATOM 1112 O O . LEU A 1 139 ? -2.895 3.508 -0.053 1.00 93.62 139 LEU A O 1
ATOM 1116 N N . ILE A 1 140 ? -3.431 5.637 -0.500 1.00 90.88 140 ILE A N 1
ATOM 1117 C CA . ILE A 1 140 ? -2.596 5.752 -1.696 1.00 90.88 140 ILE A CA 1
ATOM 1118 C C . ILE A 1 140 ? -1.354 6.576 -1.363 1.00 90.88 140 ILE A C 1
ATOM 1120 O O . ILE A 1 140 ? -1.452 7.670 -0.800 1.00 90.88 140 ILE A O 1
ATOM 1124 N N . LEU A 1 141 ? -0.176 6.031 -1.663 1.00 85.56 141 LEU A N 1
ATOM 1125 C CA . LEU A 1 141 ? 1.078 6.755 -1.498 1.00 85.56 141 LEU A CA 1
ATOM 1126 C C . LEU A 1 141 ? 1.259 7.702 -2.680 1.00 85.56 141 LEU A C 1
ATOM 1128 O O . LEU A 1 141 ? 1.391 7.269 -3.824 1.00 85.56 141 LEU A O 1
ATOM 1132 N N . CYS A 1 142 ? 1.258 8.996 -2.381 1.00 73.12 142 CYS A N 1
ATOM 1133 C CA . CYS A 1 142 ? 1.472 10.029 -3.378 1.00 73.12 142 CYS A CA 1
ATOM 1134 C C . CYS A 1 142 ? 2.965 10.333 -3.575 1.00 73.12 142 CYS A C 1
ATOM 1136 O O . CYS A 1 142 ? 3.773 10.102 -2.671 1.00 73.12 142 CYS A O 1
ATOM 1138 N N . PRO A 1 143 ? 3.324 10.903 -4.734 1.00 63.88 143 PRO A N 1
ATOM 1139 C CA . PRO A 1 143 ? 4.690 11.278 -5.053 1.00 63.88 143 PRO A CA 1
ATOM 1140 C C . PRO A 1 143 ? 5.301 12.256 -4.066 1.00 63.88 143 PRO A C 1
ATOM 1142 O O . PRO A 1 143 ? 4.684 13.225 -3.625 1.00 63.88 143 PRO A O 1
ATOM 1145 N N . TYR A 1 144 ? 6.544 11.952 -3.719 1.00 60.31 144 TYR A N 1
ATOM 1146 C CA . TYR A 1 144 ? 7.379 12.736 -2.833 1.00 60.31 144 TYR A CA 1
ATOM 1147 C C . TYR A 1 144 ? 8.004 13.919 -3.570 1.00 60.31 144 TYR A C 1
ATOM 1149 O O . TYR A 1 144 ? 8.579 13.766 -4.646 1.00 60.31 144 TYR A O 1
ATOM 1157 N N . SER A 1 145 ? 8.066 15.053 -2.880 1.00 43.81 145 SER A N 1
ATOM 1158 C CA . SER A 1 145 ? 9.067 16.085 -3.139 1.00 43.81 145 SER A CA 1
ATOM 1159 C C . SER A 1 145 ? 10.175 15.944 -2.093 1.00 43.81 145 SER A C 1
ATOM 1161 O O . SER A 1 145 ? 10.094 16.547 -1.027 1.00 43.81 145 SER A O 1
ATOM 1163 N N . VAL A 1 146 ? 11.180 15.102 -2.343 1.00 43.31 146 VAL A N 1
ATOM 1164 C CA . VAL A 1 146 ? 12.473 15.204 -1.640 1.00 43.31 146 VAL A CA 1
ATOM 1165 C C . VAL A 1 146 ? 13.398 16.052 -2.497 1.00 43.31 146 VAL A C 1
ATOM 1167 O O . VAL A 1 146 ? 13.546 15.792 -3.693 1.00 43.31 146 VAL A O 1
ATOM 1170 N N . ASP A 1 147 ? 14.003 17.067 -1.887 1.00 42.53 147 ASP A N 1
ATOM 1171 C CA . ASP A 1 147 ? 14.997 17.907 -2.545 1.00 42.53 147 ASP A CA 1
ATOM 1172 C C . ASP A 1 147 ? 16.175 17.050 -3.043 1.00 42.53 147 ASP A C 1
ATOM 1174 O O . ASP A 1 147 ? 16.733 16.223 -2.324 1.00 42.53 147 ASP A O 1
ATOM 1178 N N . GLN A 1 148 ? 16.524 17.240 -4.316 1.00 47.81 148 GLN A N 1
ATOM 1179 C CA . GLN A 1 148 ? 17.361 16.362 -5.146 1.00 47.81 148 GLN A CA 1
ATOM 1180 C C . GLN A 1 148 ? 18.870 16.411 -4.825 1.00 47.81 148 GLN A C 1
ATOM 1182 O O . GLN A 1 148 ? 19.688 16.638 -5.717 1.00 47.81 148 GLN A O 1
ATOM 1187 N N . GLN A 1 149 ? 19.287 16.227 -3.573 1.00 40.25 149 GLN A N 1
ATOM 1188 C CA . GLN A 1 149 ? 20.710 16.297 -3.208 1.00 40.25 149 GLN A CA 1
ATOM 1189 C C . GLN A 1 149 ? 21.244 14.943 -2.716 1.00 40.25 149 GLN A C 1
ATOM 1191 O O . GLN A 1 149 ? 21.366 14.708 -1.521 1.00 40.25 149 GLN A O 1
ATOM 1196 N N . GLY A 1 150 ? 21.598 14.069 -3.672 1.00 48.56 150 GLY A N 1
ATOM 1197 C CA . GLY A 1 150 ? 22.370 12.832 -3.451 1.00 48.56 150 GLY A CA 1
ATOM 1198 C C . GLY A 1 150 ? 21.633 11.552 -3.864 1.00 48.56 150 GLY A C 1
ATOM 1199 O O . GLY A 1 150 ? 20.950 10.948 -3.051 1.00 48.56 150 GLY A O 1
ATOM 1200 N N . GLU A 1 151 ? 21.792 11.120 -5.119 1.00 56.62 151 GLU A N 1
ATOM 1201 C CA . GLU A 1 151 ? 20.887 10.172 -5.801 1.00 56.62 151 GLU A CA 1
ATOM 1202 C C . GLU A 1 151 ? 20.698 8.796 -5.125 1.00 56.62 151 GLU A C 1
ATOM 1204 O O . GLU A 1 151 ? 19.574 8.306 -5.079 1.00 56.62 151 GLU A O 1
ATOM 1209 N N . GLU A 1 152 ? 21.738 8.167 -4.564 1.00 55.28 152 GLU A N 1
ATOM 1210 C CA . GLU A 1 152 ? 21.614 6.804 -4.003 1.00 55.28 152 GLU A CA 1
ATOM 1211 C C . GLU A 1 152 ? 21.343 6.771 -2.492 1.00 55.28 152 GLU A C 1
ATOM 1213 O O . GLU A 1 152 ? 20.524 5.982 -2.016 1.00 55.28 152 GLU A O 1
ATOM 1218 N N . ALA A 1 153 ? 22.009 7.636 -1.720 1.00 55.28 153 ALA A N 1
ATOM 1219 C CA . ALA A 1 153 ? 21.768 7.730 -0.281 1.00 55.28 153 ALA A CA 1
ATOM 1220 C C . ALA A 1 153 ? 20.342 8.231 -0.003 1.00 55.28 153 ALA A C 1
ATOM 1222 O O . ALA A 1 153 ? 19.638 7.627 0.810 1.00 55.28 153 ALA A O 1
ATOM 1223 N N . ALA A 1 154 ? 19.882 9.236 -0.762 1.00 67.12 154 ALA A N 1
ATOM 1224 C CA . ALA A 1 154 ? 18.514 9.732 -0.666 1.00 67.12 154 ALA A CA 1
ATOM 1225 C C . ALA A 1 154 ? 17.493 8.657 -1.057 1.00 67.12 154 ALA A C 1
ATOM 1227 O O . ALA A 1 154 ? 16.472 8.522 -0.394 1.00 67.12 154 ALA A O 1
ATOM 1228 N N . ALA A 1 155 ? 17.783 7.837 -2.073 1.00 72.81 155 ALA A N 1
ATOM 1229 C CA . ALA A 1 155 ? 16.899 6.757 -2.502 1.00 72.81 155 ALA A CA 1
ATOM 1230 C C . ALA A 1 155 ? 16.692 5.680 -1.423 1.00 72.81 155 ALA A C 1
ATOM 1232 O O . ALA A 1 155 ? 15.577 5.195 -1.233 1.00 72.81 155 ALA A O 1
ATOM 1233 N N . ARG A 1 156 ? 17.739 5.302 -0.682 1.00 76.75 156 ARG A N 1
ATOM 1234 C CA . ARG A 1 156 ? 17.590 4.330 0.412 1.00 76.75 156 ARG A CA 1
ATOM 1235 C C . ARG A 1 156 ? 16.816 4.916 1.590 1.00 76.75 156 ARG A C 1
ATOM 1237 O O . ARG A 1 156 ? 15.879 4.283 2.070 1.00 76.75 156 ARG A O 1
ATOM 1244 N N . GLU A 1 157 ? 17.184 6.117 2.026 1.00 78.75 157 GLU A N 1
ATOM 1245 C CA . GLU A 1 157 ? 16.497 6.822 3.117 1.00 78.75 157 GLU A CA 1
ATOM 1246 C C . GLU A 1 157 ? 15.015 7.035 2.799 1.00 78.75 157 GLU A C 1
ATOM 1248 O O . GLU A 1 157 ? 14.151 6.896 3.664 1.00 78.75 157 GLU A O 1
ATOM 1253 N N . PHE A 1 158 ? 14.705 7.284 1.531 1.00 77.94 158 PHE A N 1
ATOM 1254 C CA . PHE A 1 158 ? 13.347 7.378 1.031 1.00 77.94 158 PHE A CA 1
A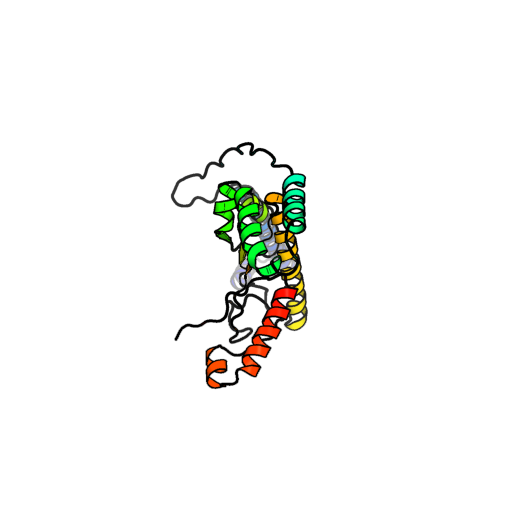TOM 1255 C C . PHE A 1 158 ? 12.552 6.088 1.220 1.00 77.94 158 PHE A C 1
ATOM 1257 O O . PHE A 1 158 ? 11.440 6.118 1.749 1.00 77.94 158 PHE A O 1
ATOM 1264 N N . LEU A 1 159 ? 13.099 4.952 0.779 1.00 84.12 159 LEU A N 1
ATOM 1265 C CA . LEU A 1 159 ? 12.424 3.659 0.895 1.00 84.12 159 LEU A CA 1
ATOM 1266 C C . LEU A 1 159 ? 12.199 3.288 2.363 1.00 84.12 159 LEU A C 1
ATOM 1268 O O . LEU A 1 159 ? 11.130 2.787 2.712 1.00 84.12 159 LEU A O 1
ATOM 1272 N N . GLU A 1 160 ? 13.177 3.576 3.223 1.00 86.38 160 GLU A N 1
ATOM 1273 C CA . GLU A 1 160 ? 13.063 3.396 4.672 1.00 86.38 160 GLU A CA 1
ATOM 1274 C C . GLU A 1 160 ? 11.972 4.303 5.266 1.00 86.38 160 GLU A C 1
ATOM 1276 O O . GLU A 1 160 ? 11.143 3.839 6.053 1.00 86.38 160 GLU A O 1
ATOM 1281 N N . ALA A 1 161 ? 11.899 5.571 4.851 1.00 84.88 161 ALA A N 1
ATOM 1282 C CA . ALA A 1 161 ? 10.855 6.497 5.284 1.00 84.88 161 ALA A CA 1
ATOM 1283 C C . ALA A 1 161 ? 9.458 6.040 4.834 1.00 84.88 161 ALA A C 1
ATOM 1285 O O . ALA A 1 161 ? 8.531 6.029 5.646 1.00 84.88 161 ALA A O 1
ATOM 1286 N N . ALA A 1 162 ? 9.313 5.606 3.580 1.00 86.12 162 ALA A N 1
ATOM 1287 C CA . ALA A 1 162 ? 8.058 5.088 3.045 1.00 86.12 162 ALA A CA 1
ATOM 1288 C C . ALA A 1 162 ? 7.616 3.820 3.791 1.00 86.12 162 ALA A C 1
ATOM 1290 O O . ALA A 1 162 ? 6.460 3.722 4.202 1.00 86.12 162 ALA A O 1
ATOM 1291 N N . GLN A 1 163 ? 8.541 2.889 4.044 1.00 90.88 163 GLN A N 1
ATOM 1292 C CA . GLN A 1 163 ? 8.275 1.680 4.827 1.00 90.88 163 GLN A CA 1
ATOM 1293 C C . GLN A 1 163 ? 7.863 2.006 6.269 1.00 90.88 163 GLN A C 1
ATOM 1295 O O . GLN A 1 163 ? 6.944 1.392 6.818 1.00 90.88 163 GLN A O 1
ATOM 1300 N N . ASN A 1 164 ? 8.537 2.962 6.906 1.00 91.25 164 ASN A N 1
ATOM 1301 C CA . ASN A 1 164 ? 8.210 3.375 8.265 1.00 91.25 164 ASN A CA 1
ATOM 1302 C C . ASN A 1 164 ? 6.820 4.027 8.319 1.00 91.25 164 ASN A C 1
ATOM 1304 O O . ASN A 1 164 ? 6.008 3.705 9.188 1.00 91.25 164 ASN A O 1
ATOM 1308 N N . TYR A 1 165 ? 6.516 4.894 7.353 1.00 90.94 165 TYR A N 1
ATOM 1309 C CA . TYR A 1 165 ? 5.219 5.546 7.241 1.00 90.94 165 TYR A CA 1
ATOM 1310 C C . TYR A 1 165 ? 4.087 4.533 7.040 1.00 90.94 165 TYR A C 1
ATOM 1312 O O . TYR A 1 165 ? 3.126 4.531 7.812 1.00 90.94 165 TYR A O 1
ATOM 1320 N N . THR A 1 166 ? 4.210 3.619 6.074 1.00 92.81 166 THR A N 1
ATOM 1321 C CA . THR A 1 166 ? 3.190 2.586 5.833 1.00 92.81 166 THR A CA 1
ATOM 1322 C C . THR A 1 166 ? 3.008 1.675 7.039 1.00 92.81 166 THR A C 1
ATOM 1324 O O . THR A 1 166 ? 1.875 1.356 7.395 1.00 92.81 166 THR A O 1
ATOM 1327 N N . THR A 1 167 ? 4.092 1.319 7.731 1.00 94.94 167 THR A N 1
ATOM 1328 C CA . THR A 1 167 ? 4.028 0.531 8.970 1.00 94.94 167 THR A CA 1
ATOM 1329 C C . THR A 1 167 ? 3.231 1.253 10.058 1.00 94.94 167 THR A C 1
ATOM 1331 O O . THR A 1 167 ? 2.347 0.649 10.667 1.00 94.94 167 THR A O 1
ATOM 1334 N N . GLN A 1 168 ? 3.491 2.544 10.285 1.00 94.50 168 GLN A N 1
ATOM 1335 C CA . GLN A 1 168 ? 2.755 3.342 11.273 1.00 94.50 168 GLN A CA 1
ATOM 1336 C C . GLN A 1 168 ? 1.273 3.485 10.904 1.00 94.50 168 GLN A C 1
ATOM 1338 O O . GLN A 1 168 ? 0.408 3.324 11.763 1.00 94.50 168 GLN A O 1
ATOM 1343 N N . MET A 1 169 ? 0.969 3.733 9.627 1.00 94.50 169 MET A N 1
ATOM 1344 C CA . MET A 1 169 ? -0.407 3.831 9.126 1.00 94.50 169 MET A CA 1
ATOM 1345 C C . MET A 1 169 ? -1.174 2.516 9.312 1.00 94.50 169 MET A C 1
ATOM 1347 O O . MET A 1 169 ? -2.321 2.525 9.756 1.00 94.50 169 MET A O 1
ATOM 1351 N N . GLN A 1 170 ? -0.533 1.376 9.039 1.00 95.44 170 GLN A N 1
ATOM 1352 C CA . GLN A 1 170 ? -1.122 0.052 9.256 1.00 95.44 170 GLN A CA 1
ATOM 1353 C C . GLN A 1 170 ? -1.398 -0.223 10.736 1.00 95.44 170 GLN A C 1
ATOM 1355 O O . GLN A 1 170 ? -2.479 -0.697 11.088 1.00 95.44 170 GLN A O 1
ATOM 1360 N N . GLN A 1 171 ? -0.438 0.088 11.610 1.00 95.62 171 GLN A N 1
ATOM 1361 C CA . GLN A 1 171 ? -0.599 -0.070 13.057 1.00 95.62 171 GLN A CA 1
ATOM 1362 C C . GLN A 1 171 ? -1.755 0.778 13.587 1.00 95.62 171 GLN A C 1
ATOM 1364 O O . GLN A 1 171 ? -2.568 0.279 14.365 1.00 95.62 171 GLN A O 1
ATOM 1369 N N . GLU A 1 172 ? -1.853 2.031 13.144 1.00 95.25 172 GLU A N 1
ATOM 1370 C CA . GLU A 1 172 ? -2.916 2.931 13.580 1.00 95.25 172 GLU A CA 1
ATOM 1371 C C . GLU A 1 172 ? -4.286 2.484 13.064 1.00 95.25 172 GLU A C 1
ATOM 1373 O O . GLU A 1 172 ? -5.222 2.391 13.856 1.00 95.25 172 GLU A O 1
ATOM 1378 N N . SER A 1 173 ? -4.397 2.103 11.786 1.00 95.25 173 SER A N 1
ATOM 1379 C CA . SER A 1 173 ? -5.642 1.559 11.224 1.00 95.25 173 SER A CA 1
ATOM 1380 C C . SER A 1 173 ? -6.114 0.319 11.975 1.00 95.25 173 SER A C 1
ATOM 1382 O O . SER A 1 173 ? -7.285 0.211 12.350 1.00 95.25 173 SER A O 1
ATOM 1384 N N . PHE A 1 174 ? -5.194 -0.604 12.265 1.00 94.50 174 PHE A N 1
ATOM 1385 C CA . PHE A 1 174 ? -5.521 -1.805 13.021 1.00 94.50 174 PHE A CA 1
ATOM 1386 C C . PHE A 1 174 ? -5.946 -1.473 14.457 1.00 94.50 174 PHE A C 1
ATOM 1388 O O . PHE A 1 174 ? -6.868 -2.094 14.979 1.00 94.50 174 PHE A O 1
ATOM 1395 N N . ARG A 1 175 ? -5.329 -0.467 15.090 1.00 94.69 175 ARG A N 1
ATOM 1396 C CA . ARG A 1 175 ? -5.688 -0.011 16.441 1.00 94.69 175 ARG A CA 1
ATOM 1397 C C . ARG A 1 175 ? -7.112 0.550 16.508 1.00 94.69 175 ARG A C 1
ATOM 1399 O O . ARG A 1 175 ? -7.809 0.267 17.479 1.00 94.69 175 ARG A O 1
ATOM 1406 N N . ILE A 1 176 ? -7.525 1.345 15.519 1.00 93.44 176 ILE A N 1
ATOM 1407 C CA . ILE A 1 176 ? -8.826 2.042 15.522 1.00 93.44 176 ILE A CA 1
ATOM 1408 C C . ILE A 1 176 ? -9.973 1.192 14.958 1.00 93.44 176 ILE A C 1
ATOM 1410 O O . ILE A 1 176 ? -11.101 1.302 15.427 1.00 93.44 176 ILE A O 1
ATOM 1414 N N . SER A 1 177 ? -9.703 0.328 13.975 1.00 90.38 177 SER A N 1
ATOM 1415 C CA . SER A 1 177 ? -10.749 -0.392 13.229 1.00 90.38 177 SER A CA 1
ATOM 1416 C C . SER A 1 177 ? -10.642 -1.919 13.286 1.00 90.38 177 SER A C 1
ATOM 1418 O O . SER A 1 177 ? -11.576 -2.605 12.882 1.00 90.38 177 SER A O 1
ATOM 1420 N N . ASN A 1 178 ? -9.532 -2.472 13.792 1.00 90.38 178 ASN A N 1
ATOM 1421 C CA . ASN A 1 178 ? -9.152 -3.887 13.648 1.00 90.38 178 ASN A CA 1
ATOM 1422 C C . ASN A 1 178 ? -9.020 -4.366 12.189 1.00 90.38 178 ASN A C 1
ATOM 1424 O O . ASN A 1 178 ? -8.977 -5.575 11.949 1.00 90.38 178 ASN A O 1
ATOM 1428 N N . LEU A 1 179 ? -8.914 -3.446 11.225 1.00 93.25 179 LEU A N 1
ATOM 1429 C CA . LEU A 1 179 ? -8.718 -3.753 9.812 1.00 93.25 179 LEU A CA 1
ATOM 1430 C C . LEU A 1 179 ? -7.400 -3.154 9.291 1.00 93.25 179 LEU A C 1
ATOM 1432 O O . LEU A 1 179 ? -7.059 -2.012 9.624 1.00 93.25 179 LEU A O 1
ATOM 1436 N N . PRO A 1 180 ? -6.636 -3.916 8.484 1.00 95.56 180 PRO A N 1
ATOM 1437 C CA . PRO A 1 180 ? -5.486 -3.376 7.773 1.00 95.56 180 PRO A CA 1
ATOM 1438 C C . PRO A 1 180 ? -5.941 -2.486 6.610 1.00 95.56 180 PRO A C 1
ATOM 1440 O O . PRO A 1 180 ? -7.041 -2.643 6.088 1.00 95.56 180 PRO A O 1
ATOM 1443 N N . LEU A 1 181 ? -5.053 -1.605 6.160 1.00 96.00 181 LEU A N 1
ATOM 1444 C CA . LEU A 1 181 ? -5.260 -0.777 4.974 1.00 96.00 181 LEU A CA 1
ATOM 1445 C C . LEU A 1 181 ? -4.826 -1.514 3.705 1.00 96.00 181 LEU A C 1
ATOM 1447 O O . LEU A 1 181 ? -3.782 -2.185 3.681 1.00 96.00 181 LEU A O 1
ATOM 1451 N N . PHE A 1 182 ? -5.544 -1.283 2.609 1.00 97.44 182 PHE A N 1
ATOM 1452 C CA . PHE A 1 182 ? -4.935 -1.355 1.285 1.00 97.44 182 PHE A CA 1
ATOM 1453 C C . PHE A 1 182 ? -3.940 -0.208 1.138 1.00 97.44 182 PHE A C 1
ATOM 1455 O O . PHE A 1 182 ? -4.305 0.952 1.275 1.00 97.44 182 PHE A O 1
ATOM 1462 N N . VAL A 1 183 ? -2.675 -0.522 0.892 1.00 95.25 183 VAL A N 1
ATOM 1463 C CA . VAL A 1 183 ? -1.626 0.460 0.618 1.00 95.25 183 VAL A CA 1
ATOM 1464 C C . VAL A 1 183 ? -1.352 0.398 -0.874 1.00 95.25 183 VAL A C 1
ATOM 1466 O O . VAL A 1 183 ? -0.698 -0.535 -1.354 1.00 95.25 183 VAL A O 1
ATOM 1469 N N . ALA A 1 184 ? -1.930 1.365 -1.577 1.00 93.44 184 ALA A N 1
ATOM 1470 C CA . ALA A 1 184 ? -1.917 1.498 -3.019 1.00 93.44 184 ALA A CA 1
ATOM 1471 C C . ALA A 1 184 ? -0.787 2.415 -3.490 1.00 93.44 184 ALA A C 1
ATOM 1473 O O . ALA A 1 184 ? -0.440 3.397 -2.832 1.00 93.44 184 ALA A O 1
ATOM 1474 N N . LEU A 1 185 ? -0.247 2.092 -4.657 1.00 88.56 185 LEU A N 1
ATOM 1475 C CA . LEU A 1 185 ? 0.763 2.855 -5.380 1.00 88.56 185 LEU A CA 1
ATOM 1476 C C . LEU A 1 185 ? 0.450 2.800 -6.865 1.00 88.56 185 LEU A C 1
ATOM 1478 O O . LEU A 1 185 ? -0.121 1.818 -7.332 1.00 88.56 185 LEU A O 1
ATOM 1482 N N . ASP A 1 186 ? 0.866 3.827 -7.587 1.00 86.75 186 ASP A N 1
ATOM 1483 C CA . ASP A 1 186 ? 0.826 3.857 -9.041 1.00 86.75 186 ASP A CA 1
ATOM 1484 C C . ASP A 1 186 ? 2.242 3.619 -9.586 1.00 86.75 186 ASP A C 1
ATOM 1486 O O . ASP A 1 186 ? 3.066 4.531 -9.656 1.00 86.75 186 ASP A O 1
ATOM 1490 N N . GLN A 1 187 ? 2.560 2.351 -9.866 1.00 86.12 187 GLN A N 1
ATOM 1491 C CA . GLN A 1 187 ? 3.843 1.940 -10.434 1.00 86.12 187 GLN A CA 1
ATOM 1492 C C . GLN A 1 187 ? 3.619 1.145 -11.726 1.00 86.12 187 GLN A C 1
ATOM 1494 O O . GLN A 1 187 ? 3.821 -0.074 -11.783 1.00 86.12 187 GLN A O 1
ATOM 1499 N N . GLU A 1 188 ? 3.200 1.856 -12.769 1.00 85.69 188 GLU A N 1
ATOM 1500 C CA . GLU A 1 188 ? 2.958 1.341 -14.125 1.00 85.69 188 GLU A CA 1
ATOM 1501 C C . GLU A 1 188 ? 4.223 1.169 -14.978 1.00 85.69 188 GLU A C 1
ATOM 1503 O O . GLU A 1 188 ? 4.169 0.526 -16.027 1.00 85.69 188 GLU A O 1
ATOM 1508 N N . GLY A 1 189 ? 5.347 1.753 -14.547 1.00 78.81 189 GLY A N 1
ATOM 1509 C CA . GLY A 1 189 ? 6.558 1.960 -15.351 1.00 78.81 189 GLY A CA 1
ATOM 1510 C C . GLY A 1 189 ? 6.516 3.241 -16.171 1.00 78.81 189 GLY A C 1
ATOM 1511 O O . GLY A 1 189 ? 5.686 4.114 -15.962 1.00 78.81 189 GLY A O 1
ATOM 1512 N N . GLY A 1 190 ? 7.450 3.380 -17.106 1.00 75.12 190 GLY A N 1
ATOM 1513 C CA . GLY A 1 190 ? 7.714 4.658 -17.758 1.00 75.12 190 GLY A CA 1
ATOM 1514 C C . GLY A 1 190 ? 8.908 5.365 -17.131 1.00 75.12 190 GLY A C 1
ATOM 1515 O O . GLY A 1 190 ? 9.651 4.788 -16.346 1.00 75.12 190 GLY A O 1
ATOM 1516 N N . ARG A 1 191 ? 9.175 6.597 -17.570 1.00 58.12 191 ARG A N 1
ATOM 1517 C CA . ARG A 1 191 ? 10.479 7.243 -17.381 1.00 58.12 191 ARG A CA 1
ATOM 1518 C C . ARG A 1 191 ? 10.800 7.475 -15.889 1.00 58.12 191 ARG A C 1
ATOM 1520 O O . ARG A 1 191 ? 10.304 8.450 -15.324 1.00 58.12 191 ARG A O 1
ATOM 1527 N N . PRO A 1 192 ? 11.708 6.688 -15.284 1.00 49.47 192 PRO A N 1
ATOM 1528 C CA . PRO A 1 192 ? 12.092 6.865 -13.888 1.00 49.47 192 PRO A CA 1
ATOM 1529 C C . PRO A 1 192 ? 12.825 8.203 -13.737 1.00 49.47 192 PRO A C 1
ATOM 1531 O O . PRO A 1 192 ? 13.665 8.548 -14.572 1.00 49.47 192 PRO A O 1
ATOM 1534 N N . GLY A 1 193 ? 12.493 8.985 -12.709 1.00 46.91 193 GLY A N 1
ATOM 1535 C CA . GLY A 1 193 ? 13.239 10.199 -12.344 1.00 46.91 193 GLY A CA 1
ATOM 1536 C C . GLY A 1 193 ? 13.032 11.436 -13.233 1.00 46.91 193 GLY A C 1
ATOM 1537 O O . GLY A 1 193 ? 13.690 12.450 -13.014 1.00 46.91 193 GLY A O 1
ATOM 1538 N N . ARG A 1 194 ? 12.128 11.405 -14.223 1.00 43.97 194 ARG A N 1
ATOM 1539 C CA . ARG A 1 194 ? 11.640 12.633 -14.896 1.00 43.97 194 ARG A CA 1
ATOM 1540 C C . ARG A 1 194 ? 10.167 12.912 -14.684 1.00 43.97 194 ARG A C 1
ATOM 1542 O O . ARG A 1 194 ? 9.740 14.013 -15.020 1.00 43.97 194 ARG A O 1
ATOM 1549 N N . ASP A 1 195 ? 9.427 11.950 -14.151 1.00 48.97 195 ASP A N 1
ATOM 1550 C CA . ASP A 1 195 ? 8.081 12.226 -13.704 1.00 48.97 195 ASP A CA 1
ATOM 1551 C C . ASP A 1 195 ? 8.130 12.652 -12.230 1.00 48.97 195 ASP A C 1
ATOM 1553 O O . ASP A 1 195 ? 8.430 11.809 -11.376 1.00 48.97 195 ASP A O 1
ATOM 1557 N N . PRO A 1 196 ? 7.862 13.931 -11.897 1.00 48.09 196 PRO A N 1
ATOM 1558 C CA . PRO A 1 196 ? 7.631 14.343 -10.512 1.00 48.09 196 PRO A CA 1
ATOM 1559 C C . PRO A 1 196 ? 6.471 13.570 -9.859 1.00 48.09 196 PRO A C 1
ATOM 1561 O O . PRO A 1 196 ? 6.266 13.695 -8.655 1.00 48.09 196 PRO A O 1
ATOM 1564 N N . LEU A 1 197 ? 5.735 12.768 -10.635 1.00 48.66 197 LEU A N 1
ATOM 1565 C CA . LEU A 1 197 ? 4.670 11.891 -10.187 1.00 48.66 197 LEU A CA 1
ATOM 1566 C C . LEU A 1 197 ? 5.107 10.440 -9.920 1.00 48.66 197 LEU A C 1
ATOM 1568 O O . LEU A 1 197 ? 4.249 9.626 -9.603 1.00 48.66 197 LEU A O 1
ATOM 1572 N N . THR A 1 198 ? 6.397 10.075 -10.011 1.00 60.22 198 THR A N 1
ATOM 1573 C CA . THR A 1 198 ? 6.811 8.714 -9.602 1.00 60.22 198 THR A CA 1
ATOM 1574 C C . THR A 1 198 ? 6.744 8.601 -8.076 1.00 60.22 198 THR A C 1
ATOM 1576 O O . THR A 1 198 ? 7.473 9.323 -7.388 1.00 60.22 198 THR A O 1
ATOM 1579 N N . PRO A 1 199 ? 5.916 7.705 -7.510 1.00 60.53 199 PRO A N 1
ATOM 1580 C CA . PRO A 1 199 ? 5.666 7.718 -6.079 1.00 60.53 199 PRO A CA 1
ATOM 1581 C C . PRO A 1 199 ? 6.814 7.170 -5.229 1.00 60.53 199 PRO A C 1
ATOM 1583 O O . PRO A 1 199 ? 6.900 7.501 -4.047 1.00 60.53 199 PRO A O 1
ATOM 1586 N N . LEU A 1 200 ? 7.717 6.379 -5.821 1.00 72.06 200 LEU A N 1
ATOM 1587 C CA . LEU A 1 200 ? 8.882 5.821 -5.137 1.00 72.06 200 LEU A CA 1
ATOM 1588 C C . LEU A 1 200 ? 10.196 6.135 -5.858 1.00 72.06 200 LEU A C 1
ATOM 1590 O O . LEU A 1 200 ? 10.333 5.916 -7.060 1.00 72.06 200 LEU A O 1
ATOM 1594 N N . GLN A 1 201 ? 11.193 6.578 -5.092 1.00 74.06 201 GLN A N 1
ATOM 1595 C CA . GLN A 1 201 ? 12.590 6.640 -5.524 1.00 74.06 201 GLN A CA 1
ATOM 1596 C C . GLN A 1 201 ? 13.341 5.380 -5.073 1.00 74.06 201 GLN A C 1
ATOM 1598 O O . GLN A 1 201 ? 12.928 4.710 -4.129 1.00 74.06 201 GLN A O 1
ATOM 1603 N N . GLY A 1 202 ? 14.440 5.036 -5.752 1.00 76.12 202 GLY A N 1
ATOM 1604 C CA . GLY A 1 202 ? 15.261 3.869 -5.395 1.00 76.12 202 GLY A CA 1
ATOM 1605 C C . GLY A 1 202 ? 14.706 2.506 -5.806 1.00 76.12 202 GLY A C 1
ATOM 1606 O O . GLY A 1 202 ? 15.260 1.484 -5.407 1.00 76.12 202 GLY A O 1
ATOM 1607 N N . VAL A 1 203 ? 13.629 2.480 -6.592 1.00 81.81 203 VAL A N 1
ATOM 1608 C CA . VAL A 1 203 ? 13.058 1.261 -7.185 1.00 81.81 203 VAL A CA 1
ATOM 1609 C C . VAL A 1 203 ? 13.566 1.053 -8.609 1.00 81.81 203 VAL A C 1
ATOM 1611 O O . VAL A 1 203 ? 14.031 1.994 -9.261 1.00 81.81 203 VAL A O 1
ATOM 1614 N N . THR A 1 204 ? 13.466 -0.175 -9.112 1.00 86.12 204 THR A N 1
ATOM 1615 C CA . THR A 1 204 ? 13.865 -0.490 -10.481 1.00 86.12 204 THR A CA 1
ATOM 1616 C C . THR A 1 204 ? 12.953 0.234 -11.466 1.00 86.12 204 THR A C 1
ATOM 1618 O O . THR A 1 204 ? 11.731 0.087 -11.473 1.00 86.12 204 THR A O 1
ATOM 1621 N N . GLY A 1 205 ? 13.574 1.025 -12.333 1.00 83.31 205 GLY A N 1
ATOM 1622 C CA . GLY A 1 205 ? 12.895 1.718 -13.408 1.00 83.31 205 GLY A CA 1
ATOM 1623 C C . GLY A 1 205 ? 12.636 0.815 -14.609 1.00 83.31 205 GLY A C 1
ATOM 1624 O O . GLY A 1 205 ? 13.571 0.219 -15.141 1.00 83.31 205 GLY A O 1
ATOM 1625 N N . PHE A 1 206 ? 11.392 0.765 -15.078 1.00 87.38 206 PHE A N 1
ATOM 1626 C CA . PHE A 1 206 ? 11.004 -0.014 -16.255 1.00 87.38 206 PHE A CA 1
ATOM 1627 C C . PHE A 1 206 ? 10.490 0.879 -17.392 1.00 87.38 206 PHE A C 1
ATOM 1629 O O . PHE A 1 206 ? 10.037 1.994 -17.133 1.00 87.38 206 PHE A O 1
ATOM 1636 N N . PRO A 1 207 ? 10.553 0.430 -18.662 1.00 87.81 207 PRO A N 1
ATOM 1637 C CA . PRO A 1 207 ? 10.006 1.175 -19.799 1.00 87.81 207 PRO A CA 1
ATOM 1638 C C . PRO A 1 207 ? 8.507 1.472 -19.650 1.00 87.81 207 PRO A C 1
ATOM 1640 O O . PRO A 1 207 ? 7.836 0.891 -18.809 1.00 87.81 207 PRO A O 1
ATOM 1643 N N . SER A 1 208 ? 7.953 2.358 -20.483 1.00 89.00 208 SER A N 1
ATOM 1644 C CA . SER A 1 208 ? 6.500 2.584 -20.492 1.00 89.00 208 SER A CA 1
ATOM 1645 C C . SER A 1 208 ? 5.741 1.355 -21.021 1.00 89.00 208 SER A C 1
ATOM 1647 O O . SER A 1 208 ? 6.307 0.598 -21.822 1.00 89.00 208 SER A O 1
ATOM 1649 N N . PRO A 1 209 ? 4.449 1.180 -20.676 1.00 89.88 209 PRO A N 1
ATOM 1650 C CA . PRO A 1 209 ? 3.610 0.122 -21.246 1.00 89.88 209 PRO A CA 1
ATOM 1651 C C . PRO A 1 209 ? 3.629 0.085 -22.784 1.00 89.88 209 PRO A C 1
ATOM 1653 O O . PRO A 1 209 ? 3.707 -0.989 -23.378 1.00 89.88 209 PRO A O 1
ATOM 1656 N N . MET A 1 210 ? 3.680 1.250 -23.445 1.00 91.50 210 MET A N 1
ATOM 1657 C CA . MET A 1 210 ? 3.834 1.350 -24.904 1.00 91.50 210 MET A CA 1
ATOM 1658 C C . MET A 1 210 ? 5.149 0.730 -25.397 1.00 91.50 210 MET A C 1
ATOM 1660 O O . MET A 1 210 ? 5.147 -0.052 -26.347 1.00 91.50 210 MET A O 1
ATOM 1664 N N . ALA A 1 211 ? 6.275 1.047 -24.750 1.00 90.81 211 ALA A N 1
ATOM 1665 C CA . ALA A 1 211 ? 7.569 0.469 -25.105 1.00 90.81 211 ALA A CA 1
ATOM 1666 C C . ALA A 1 211 ? 7.590 -1.051 -24.870 1.00 90.81 211 ALA A C 1
ATOM 1668 O O . ALA A 1 211 ? 8.153 -1.796 -25.672 1.00 90.81 211 ALA A O 1
ATOM 1669 N N . ALA A 1 212 ? 6.923 -1.516 -23.812 1.00 90.94 212 ALA A N 1
ATOM 1670 C CA . ALA A 1 212 ? 6.731 -2.935 -23.527 1.00 90.94 212 ALA A CA 1
ATOM 1671 C C . ALA A 1 212 ? 5.933 -3.640 -24.635 1.00 90.9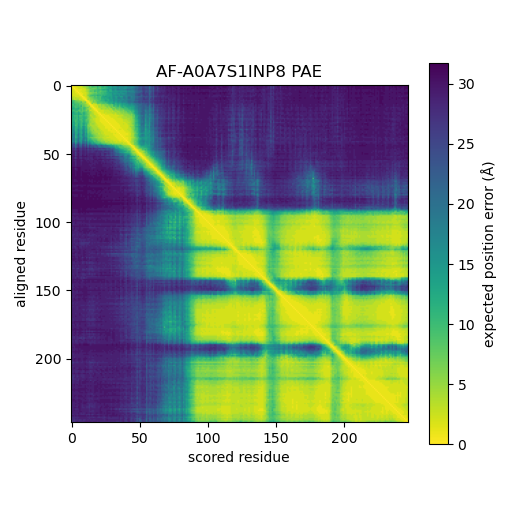4 212 ALA A C 1
ATOM 1673 O O . ALA A 1 212 ? 6.323 -4.717 -25.093 1.00 90.94 212 ALA A O 1
ATOM 1674 N N . GLY A 1 213 ? 4.853 -3.002 -25.097 1.00 92.81 213 GLY A N 1
ATOM 1675 C CA . GLY A 1 213 ? 4.024 -3.473 -26.204 1.00 92.81 213 GLY A CA 1
ATOM 1676 C C . GLY A 1 213 ? 4.810 -3.594 -27.509 1.00 92.81 213 GLY A C 1
ATOM 1677 O O . GLY A 1 213 ? 4.780 -4.651 -28.136 1.00 92.81 213 GLY A O 1
ATOM 1678 N N . VAL A 1 214 ? 5.584 -2.563 -27.872 1.00 95.12 214 VAL A N 1
ATOM 1679 C CA . VAL A 1 214 ? 6.481 -2.587 -29.046 1.00 95.12 214 VAL A CA 1
ATOM 1680 C C . VAL A 1 214 ? 7.532 -3.694 -28.929 1.00 95.12 214 VAL A C 1
ATOM 1682 O O . VAL A 1 214 ? 7.827 -4.368 -29.913 1.00 95.12 214 VAL A O 1
ATOM 1685 N N . GLY A 1 215 ? 8.077 -3.916 -27.730 1.00 94.31 215 GLY A N 1
ATOM 1686 C CA . GLY A 1 215 ? 9.038 -4.989 -27.476 1.00 94.31 215 GLY A CA 1
ATOM 1687 C C . GLY A 1 215 ? 8.459 -6.401 -27.632 1.00 94.31 215 GLY A C 1
ATOM 1688 O O . GLY A 1 215 ? 9.214 -7.341 -27.878 1.00 94.31 215 GLY A O 1
ATOM 1689 N N . GLY A 1 216 ? 7.140 -6.580 -27.485 1.00 95.00 216 GLY A N 1
ATOM 1690 C CA . GLY A 1 216 ? 6.423 -7.823 -27.802 1.00 95.00 216 GLY A CA 1
ATOM 1691 C C . GLY A 1 216 ? 6.780 -9.053 -26.951 1.00 95.00 216 GLY A C 1
ATOM 1692 O O . GLY A 1 216 ? 6.311 -10.156 -27.238 1.00 95.00 216 GLY A O 1
ATOM 1693 N N . ASN A 1 217 ? 7.594 -8.906 -25.901 1.00 96.88 217 ASN A N 1
ATOM 1694 C CA . ASN A 1 217 ? 8.103 -10.022 -25.104 1.00 96.88 217 ASN A CA 1
ATOM 1695 C C . ASN A 1 217 ? 7.344 -10.179 -23.777 1.00 96.88 217 ASN A C 1
ATOM 1697 O O . ASN A 1 217 ? 7.649 -9.534 -22.774 1.00 96.88 217 ASN A O 1
ATOM 1701 N N . LYS A 1 218 ? 6.384 -11.108 -23.756 1.00 96.12 218 LYS A N 1
ATOM 1702 C CA . LYS A 1 218 ? 5.536 -11.388 -22.584 1.00 96.12 218 LYS A CA 1
ATOM 1703 C C . LYS A 1 218 ? 6.320 -11.870 -21.360 1.00 96.12 218 LYS A C 1
ATOM 1705 O O . LYS A 1 218 ? 5.937 -11.556 -20.238 1.00 96.12 218 LYS A O 1
ATOM 1710 N N . THR A 1 219 ? 7.408 -12.617 -21.557 1.00 97.50 219 THR A N 1
ATOM 1711 C CA . THR A 1 219 ? 8.235 -13.123 -20.452 1.00 97.50 219 THR A CA 1
ATOM 1712 C C . THR A 1 219 ? 8.935 -11.981 -19.725 1.00 97.50 219 THR A C 1
ATOM 1714 O O . THR A 1 219 ? 8.942 -11.966 -18.496 1.00 97.50 219 THR A O 1
ATOM 1717 N N . LEU A 1 220 ? 9.458 -10.997 -20.463 1.00 94.56 220 LEU A N 1
ATOM 1718 C CA . LEU A 1 220 ? 10.065 -9.805 -19.865 1.00 94.56 220 LEU A CA 1
ATOM 1719 C C . LEU A 1 220 ? 9.030 -8.956 -19.118 1.00 94.56 220 LEU A C 1
ATOM 1721 O O . LEU A 1 220 ? 9.300 -8.521 -18.004 1.00 94.56 220 LEU A O 1
ATOM 1725 N N . VAL A 1 221 ? 7.831 -8.778 -19.681 1.00 94.25 221 VAL A N 1
ATOM 1726 C CA . VAL A 1 221 ? 6.735 -8.052 -19.009 1.00 94.25 221 VAL A CA 1
ATOM 1727 C C . VAL A 1 221 ? 6.301 -8.756 -17.718 1.00 94.25 221 VAL A C 1
ATOM 1729 O O . VAL A 1 221 ? 6.068 -8.107 -16.701 1.00 94.25 221 VAL A O 1
ATOM 1732 N N . TYR A 1 222 ? 6.251 -10.089 -17.715 1.00 96.25 222 TYR A N 1
ATOM 1733 C CA . TYR A 1 222 ? 5.962 -10.859 -16.505 1.00 96.25 222 TYR A CA 1
ATOM 1734 C C . TYR A 1 222 ? 7.051 -10.697 -15.432 1.00 96.25 222 TYR A C 1
ATOM 1736 O O . TYR A 1 222 ? 6.741 -10.459 -14.265 1.00 96.25 222 TYR A O 1
ATOM 1744 N N . GLN A 1 223 ? 8.328 -10.792 -15.818 1.00 96.31 223 GLN A N 1
ATOM 1745 C CA . GLN A 1 223 ? 9.457 -10.586 -14.902 1.00 96.31 223 GLN A CA 1
ATOM 1746 C C . GLN A 1 223 ? 9.475 -9.174 -14.323 1.00 96.31 223 GLN A C 1
ATOM 1748 O O . GLN A 1 223 ? 9.740 -9.004 -13.135 1.00 96.31 223 GLN A O 1
ATOM 1753 N N . TRP A 1 224 ? 9.148 -8.179 -15.141 1.00 93.56 224 TRP A N 1
ATOM 1754 C CA . TRP A 1 224 ? 8.950 -6.817 -14.681 1.00 93.56 224 TRP A CA 1
ATOM 1755 C C . TRP A 1 224 ? 7.872 -6.768 -13.589 1.00 93.56 224 TRP A C 1
ATOM 1757 O O . TRP A 1 224 ? 8.180 -6.360 -12.469 1.00 93.56 224 TRP A O 1
ATOM 1767 N N . GLY A 1 225 ? 6.658 -7.263 -13.846 1.00 93.62 225 GLY A N 1
ATOM 1768 C CA . GLY A 1 225 ? 5.594 -7.278 -12.834 1.00 93.62 225 GLY A CA 1
ATOM 1769 C C . GLY A 1 225 ? 6.010 -7.958 -11.520 1.00 93.62 225 GLY A C 1
ATOM 1770 O O . GLY A 1 225 ? 5.680 -7.466 -10.440 1.00 93.62 225 GLY A O 1
ATOM 1771 N N . LEU A 1 226 ? 6.795 -9.042 -11.593 1.00 96.56 226 LEU A N 1
ATOM 1772 C CA . LEU A 1 226 ? 7.366 -9.699 -10.412 1.00 96.56 226 LEU A CA 1
ATOM 1773 C C . LEU A 1 226 ? 8.335 -8.795 -9.643 1.00 96.56 226 LEU A C 1
ATOM 1775 O O . LEU A 1 226 ? 8.211 -8.678 -8.423 1.00 96.56 226 LEU A O 1
ATOM 1779 N N . ILE A 1 227 ? 9.292 -8.165 -10.328 1.00 94.62 227 ILE A N 1
ATOM 1780 C CA . ILE A 1 227 ? 10.271 -7.267 -9.698 1.00 94.62 227 ILE A CA 1
ATOM 1781 C C . ILE A 1 227 ? 9.547 -6.093 -9.038 1.00 94.62 227 ILE A C 1
ATOM 1783 O O . ILE A 1 227 ? 9.758 -5.847 -7.851 1.00 94.62 227 ILE A O 1
ATOM 1787 N N . THR A 1 228 ? 8.626 -5.446 -9.756 1.00 91.88 228 THR A N 1
ATOM 1788 C CA . THR A 1 228 ? 7.809 -4.356 -9.209 1.00 91.88 228 THR A CA 1
ATOM 1789 C C . THR A 1 228 ? 7.040 -4.818 -7.975 1.00 91.88 228 THR A C 1
ATOM 1791 O O . THR A 1 228 ? 7.149 -4.197 -6.922 1.00 91.88 228 THR A O 1
ATOM 1794 N N . GLY A 1 229 ? 6.333 -5.950 -8.036 1.00 93.75 229 GLY A N 1
ATOM 1795 C CA . GLY A 1 229 ? 5.608 -6.483 -6.879 1.00 93.75 229 GLY A CA 1
ATOM 1796 C C . GLY A 1 229 ? 6.506 -6.751 -5.664 1.00 93.75 229 GLY A C 1
ATOM 1797 O O . GLY A 1 229 ? 6.116 -6.463 -4.530 1.00 93.75 229 GLY A O 1
ATOM 1798 N N . HIS A 1 230 ? 7.724 -7.257 -5.881 1.00 94.69 230 HIS A N 1
ATOM 1799 C CA . HIS A 1 230 ? 8.700 -7.465 -4.810 1.00 94.69 230 HIS A CA 1
ATOM 1800 C C . HIS A 1 230 ? 9.184 -6.154 -4.182 1.00 94.69 230 HIS A C 1
ATOM 1802 O O . HIS A 1 230 ? 9.302 -6.082 -2.957 1.00 94.69 230 HIS A O 1
ATOM 1808 N N . GLU A 1 231 ? 9.457 -5.132 -4.988 1.00 91.00 231 GLU A N 1
ATOM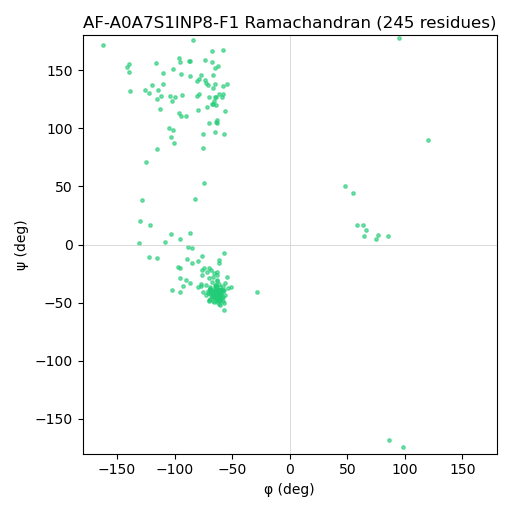 1809 C CA . GLU A 1 231 ? 9.916 -3.824 -4.513 1.00 91.00 231 GLU A CA 1
ATOM 1810 C C . GLU A 1 231 ? 8.817 -3.078 -3.755 1.00 91.00 231 GLU A C 1
ATOM 1812 O O . GLU A 1 231 ? 9.043 -2.636 -2.628 1.00 91.00 231 GLU A O 1
ATOM 1817 N N . LEU A 1 232 ? 7.601 -3.032 -4.304 1.00 91.00 232 LEU A N 1
ATOM 1818 C CA . LEU A 1 232 ? 6.451 -2.401 -3.654 1.00 91.00 232 LEU A CA 1
ATOM 1819 C C . LEU A 1 232 ? 6.143 -3.056 -2.297 1.00 91.00 232 LEU A C 1
ATOM 1821 O O . LEU A 1 232 ? 5.887 -2.377 -1.301 1.00 91.00 232 LEU A O 1
ATOM 1825 N N . ARG A 1 233 ? 6.258 -4.386 -2.207 1.00 93.38 233 ARG A N 1
ATOM 1826 C CA . ARG A 1 233 ? 6.047 -5.099 -0.942 1.00 93.38 233 ARG A CA 1
ATOM 1827 C C . ARG A 1 233 ? 7.068 -4.721 0.135 1.00 93.38 233 ARG A C 1
ATOM 1829 O O . ARG A 1 233 ? 6.722 -4.747 1.315 1.00 93.38 233 ARG A O 1
ATOM 1836 N N . ARG A 1 234 ? 8.305 -4.358 -0.232 1.00 90.50 234 ARG A N 1
ATOM 1837 C CA . ARG A 1 234 ? 9.331 -3.927 0.741 1.00 90.50 234 ARG A CA 1
ATOM 1838 C C . ARG A 1 234 ? 8.937 -2.639 1.454 1.00 90.50 234 ARG A C 1
ATOM 1840 O O . ARG A 1 234 ? 9.191 -2.529 2.649 1.00 90.50 234 ARG A O 1
ATOM 1847 N N . VAL A 1 235 ? 8.266 -1.720 0.763 1.00 88.69 235 VAL A N 1
ATOM 1848 C CA . VAL A 1 235 ? 7.780 -0.461 1.351 1.00 88.69 235 VAL A CA 1
ATOM 1849 C C . VAL A 1 235 ? 6.399 -0.589 2.001 1.00 88.69 235 VAL A C 1
ATOM 1851 O O . VAL A 1 235 ? 5.803 0.412 2.380 1.00 88.69 235 VAL A O 1
ATOM 1854 N N . GLY A 1 236 ? 5.872 -1.809 2.156 1.00 91.88 236 GLY A N 1
ATOM 1855 C CA . GLY A 1 236 ? 4.587 -2.062 2.817 1.00 91.88 236 GLY A CA 1
ATOM 1856 C C . GLY A 1 236 ? 3.362 -1.931 1.909 1.00 91.88 236 GLY A C 1
ATOM 1857 O O . GLY A 1 236 ? 2.235 -2.014 2.398 1.00 91.88 236 GLY A O 1
ATOM 1858 N N . ALA A 1 237 ? 3.562 -1.760 0.601 1.00 92.69 237 ALA A N 1
ATOM 1859 C CA . ALA A 1 237 ? 2.479 -1.727 -0.368 1.00 92.69 237 ALA A CA 1
ATOM 1860 C C . ALA A 1 237 ? 1.903 -3.122 -0.612 1.00 92.69 237 ALA A C 1
ATOM 1862 O O . ALA A 1 237 ? 2.631 -4.118 -0.687 1.00 92.69 237 ALA A O 1
ATOM 1863 N N . ASN A 1 238 ? 0.587 -3.191 -0.775 1.00 95.56 238 ASN A N 1
ATOM 1864 C CA . ASN A 1 238 ? -0.127 -4.437 -1.053 1.00 95.56 238 ASN A CA 1
ATOM 1865 C C . ASN A 1 238 ? -1.103 -4.321 -2.235 1.00 95.56 238 ASN A C 1
ATOM 1867 O O . ASN A 1 238 ? -1.746 -5.310 -2.583 1.00 95.56 238 ASN A O 1
ATOM 1871 N N . MET A 1 239 ? -1.164 -3.152 -2.875 1.00 95.56 239 MET A N 1
ATOM 1872 C CA . MET A 1 239 ? -1.962 -2.879 -4.061 1.00 95.56 239 MET A CA 1
ATOM 1873 C C . MET A 1 239 ? -1.139 -2.019 -5.028 1.00 95.56 239 MET A C 1
ATOM 1875 O O . MET A 1 239 ? -0.528 -1.034 -4.622 1.00 95.56 239 MET A O 1
ATOM 1879 N N . ASN A 1 240 ? -1.103 -2.402 -6.303 1.00 92.75 240 ASN A N 1
ATOM 1880 C CA . ASN A 1 240 ? -0.545 -1.579 -7.375 1.00 92.75 240 ASN A CA 1
ATOM 1881 C C . ASN A 1 240 ? -1.690 -1.202 -8.317 1.00 92.75 240 ASN A C 1
ATOM 1883 O O . ASN A 1 240 ? -2.470 -2.078 -8.692 1.00 92.75 240 ASN A O 1
ATOM 1887 N N . MET A 1 241 ? -1.789 0.067 -8.697 1.00 91.88 241 MET A N 1
ATOM 1888 C CA . MET A 1 241 ? -2.806 0.609 -9.607 1.00 91.88 241 MET A CA 1
ATOM 1889 C C . MET A 1 241 ? -2.411 0.376 -11.073 1.00 91.88 241 MET A C 1
ATOM 1891 O O . MET A 1 241 ? -2.598 1.226 -11.924 1.00 91.88 241 MET A O 1
ATOM 1895 N N . ALA A 1 242 ? -1.849 -0.797 -11.356 1.00 90.50 242 ALA A N 1
ATOM 1896 C CA . ALA A 1 242 ? -1.327 -1.201 -12.653 1.00 90.50 242 ALA A CA 1
ATOM 1897 C C . ALA A 1 242 ? -1.698 -2.677 -12.904 1.00 90.50 242 ALA A C 1
ATOM 1899 O O . ALA A 1 242 ? -1.866 -3.435 -11.939 1.00 90.50 242 ALA A O 1
ATOM 1900 N N . PRO A 1 243 ? -1.781 -3.144 -14.163 1.00 92.19 243 PRO A N 1
ATOM 1901 C CA . PRO A 1 243 ? -1.370 -2.465 -15.397 1.00 92.19 243 PRO A CA 1
ATOM 1902 C C . PRO A 1 243 ? -2.443 -1.558 -16.019 1.00 92.19 243 PRO A C 1
ATOM 1904 O O . PRO A 1 243 ? -3.637 -1.800 -15.852 1.00 92.19 243 PRO A O 1
ATOM 1907 N N . VAL A 1 244 ? -1.999 -0.597 -16.839 1.00 89.44 244 VAL A N 1
ATOM 1908 C CA . VAL A 1 244 ? -2.855 0.113 -17.806 1.00 89.44 244 VAL A CA 1
ATOM 1909 C C . VAL A 1 244 ? -3.240 -0.835 -18.932 1.00 89.44 244 VAL A C 1
ATOM 1911 O O . VAL A 1 244 ? -2.372 -1.446 -19.558 1.00 89.44 244 VAL A O 1
ATOM 1914 N N . MET A 1 245 ? -4.541 -0.942 -19.191 1.00 90.56 245 MET A N 1
ATOM 1915 C CA . MET A 1 245 ? -5.115 -1.806 -20.231 1.00 90.56 245 MET A CA 1
ATOM 1916 C C . MET A 1 245 ? -5.947 -1.024 -21.261 1.00 90.56 245 MET A C 1
ATOM 1918 O O . MET A 1 245 ? -6.737 -1.624 -21.990 1.00 90.56 245 MET A O 1
ATOM 1922 N N . ASP A 1 246 ? -5.772 0.296 -21.318 1.00 90.88 246 ASP A N 1
ATOM 1923 C CA . ASP A 1 246 ? -6.391 1.157 -22.329 1.00 90.88 246 ASP A CA 1
ATOM 1924 C C . ASP A 1 246 ? -5.817 0.856 -23.732 1.00 90.88 246 ASP A C 1
ATOM 1926 O O . ASP A 1 246 ? -4.640 0.501 -23.862 1.00 90.88 246 ASP A O 1
ATOM 1930 N N . VAL A 1 247 ? -6.651 0.977 -24.780 1.00 85.88 247 VAL A N 1
ATOM 1931 C CA . VAL A 1 247 ? -6.329 0.655 -26.192 1.00 85.88 247 VAL A CA 1
ATOM 1932 C C . VAL A 1 247 ? -6.604 1.840 -27.105 1.00 85.88 247 VAL A C 1
ATOM 1934 O O . VAL A 1 247 ? -7.732 2.377 -27.035 1.00 85.88 247 VAL A O 1
#

Secondary structure (DSSP, 8-state):
-HHHHHHHHHTT--HHHHHHHHHHHHHHHHHHHHHHHHHHHHHHTT----STT---PPPP--------THHHHHHHHHHHHTS-TTTTTTTHHHHHHHHHHHHS-HHHHHHTT-EE--SSSS--HHHHHHHHHH--SEEE-PPP----S-HHHHHHHHHHHHHHHHHHHHHHHHHHHS-PPEEEE----S-TTT-TT-S-SSSPP---HHHHHHH--HHHHHHHHHHHHHHHHHTT--EE-------

Nearest PDB structures (foldseek):
  3rrx-assembly1_A  TM=7.603E-01  e=1.398E-03  Pseudoalteromonas sp. BB1
  3ut0-assembly1_A  TM=8.194E-01  e=4.656E-03  Pseudoalteromonas sp. BB1
  3ut0-assembly3_C  TM=7.358E-01  e=6.809E-03  Pseudoalteromonas sp. BB1
  2z1v-assembly1_A-2  TM=5.647E-01  e=3.244E-01  Zymomonas mobilis
  3sm0-assembly1_A-2  TM=5.853E-01  e=5.736E-01  Zymomonas mobilis

Organism: NCBI:txid73025

pLDDT: mean 74.78, std 20.24, range [29.45, 97.5]

Radius of gyration: 28.37 Å; Cα contacts (8 Å, |Δi|>4): 206; chains: 1; bounding box: 58×93×52 Å

Foldseek 3Di:
DVVLVVVCVVVPDDPVVSVVVVVVVVVVVVVVVVVVVVVVVVPPPDDDDDDPPDDPDDDDDDDDDPPDPVPLVVQLVVLQVPDDPVCSPPVVVVVNVVVLVVPDDPQLVQQLVDEDEDPDQACDPVNLVCCLRRLHQAYEQWFDDDPPDDQAVVQVVQLVSLLVSLVVQQVSSCVRGVHGHQYEYAPQADDPPPPSGHRHGPADGDHHPVVVVVVVDPVVVVVVVVSVCVSCVSSVHDYYPDDDPDD

Solvent-accessible surface area (backbone atoms only — not comparable to full-atom values): 14764 Å² total; per-residue (Å²): 111,76,67,58,57,54,58,48,60,77,67,76,60,53,76,67,60,55,52,54,52,52,51,52,50,52,53,48,54,50,52,51,49,52,53,50,50,54,50,50,55,72,70,58,78,78,67,78,90,70,67,90,91,49,83,82,74,80,78,78,85,75,86,71,81,82,78,62,74,70,55,59,61,50,53,53,50,58,59,64,68,76,53,56,87,83,54,48,67,77,57,36,53,60,52,48,51,51,56,52,55,73,70,46,52,72,65,45,57,56,10,49,75,35,73,43,74,71,90,78,72,63,88,43,71,68,56,49,53,50,43,71,74,44,39,48,28,20,38,42,57,66,47,63,89,69,82,92,80,49,80,65,68,50,16,52,54,46,41,53,43,46,24,50,31,41,50,51,53,35,53,50,37,32,72,76,68,73,40,71,53,44,27,31,36,66,73,61,55,24,72,68,91,73,46,79,68,50,44,67,62,75,65,91,68,41,66,31,62,67,57,50,58,74,64,66,48,66,68,59,55,51,52,47,54,51,52,51,53,55,55,42,43,69,33,57,35,77,41,62,74,45,78,87,81,85,131

InterPro domains:
  IPR001764 Glycoside hydrolase, family 3, N-terminal [PF00933] (105-247)
  IPR017853 Glycoside hydrolase superfamily [SSF51445] (90-247)
  IPR036962 Glycoside hydrolase, family 3, N-terminal domain superfamily [G3DSA:3.20.20.300] (96-247)
  IPR050226 NagZ Beta-hexosaminidase [PTHR30480] (107-247)

Mean predicted aligned error: 17.07 Å

Sequence (247 aa):
FRAWHRLCACMGLSRQKRIFGLFAFFVFLYLVSVVWLQWFVSTNIESPFILNGKAFSQPQPTTQPSVAIPKIKQGVQHALDKLSRHDKSRLAIPKLAEHIYDQLTVEQRVGQLILIALPGHTLNATAKEFLDRTLPGGLILCPYSVDQQGEEAAAREFLEAAQNYTTQMQQESFRISNLPLFVALDQEGGRPGRDPLTPLQGVTGFPSPMAAGVGGNKTLVYQWGLITGHELRRVGANMNMAPVMDV